Protein AF-A0A0N4XN49-F1 (afdb_monomer_lite)

Organism: Nippostrongylus brasiliensis (NCBI:txid27835)

pLDDT: mean 70.21, std 13.26, range [32.06, 89.94]

Foldseek 3Di:
DVVVLCVLVLLLVLLVLCVVQVDPVSSVVVNVVVVVVVVVCCVVQQDDALVVCVLVVNNVVSLVNQVSVCVVVVHDRDGDDPDPPDDPPDDVPSPPPCDPVNLCVDPVSVVVVVVVVVLVVLVVVLVVVCLVVLCVPDPHSSVSSNVVSVVVNVVVVVVVVVVVVDVPPDPVNVSVVVSVVSCVVVVVVVVVVCVVPPDPVVVVVVVVVPPPPVVVPDD

InterPro domains:
  IPR005828 Major facilitator, sugar transporter-like [PF00083] (22-198)
  IPR036259 MFS transporter superfamily [G3DSA:1.20.1250.20] (1-218)
  IPR036259 MFS transporter superfamily [SSF103473] (16-214)

Secondary structure (DSSP, 8-state):
-HHHHHHHHHHHHHHHHHHHH-SHHHHHHHHHHHHHHHHHHHHHHSPPPHHHHHHTT-HHHHHHHHHHHHHHHT----PPPPP--S--S----------HHHHHHSHHHHHHHHHHHHHHHHHHHHHHHHHHHHHHSSSSHHHHHHHHHHHHHHHHHHHHHHHHH-TT--HHHHHHHHHHHHHHHHHHHHHHHHHTTT-HHHHHHHHHHHHSTTTTS--

Radius of gyration: 24.0 Å; chains: 1; bounding box: 65×41×60 Å

Structure (mmCIF, N/CA/C/O backbone):
data_AF-A0A0N4XN49-F1
#
_entry.id   AF-A0A0N4XN49-F1
#
loop_
_atom_site.group_PDB
_atom_site.id
_atom_site.type_symbol
_atom_site.label_atom_id
_atom_site.label_alt_id
_atom_site.label_comp_id
_atom_site.label_asym_id
_atom_site.label_entity_id
_atom_site.label_seq_id
_atom_site.pdbx_PDB_ins_code
_atom_site.Cartn_x
_atom_site.Cartn_y
_atom_site.Cartn_z
_atom_site.occupancy
_atom_site.B_iso_or_equiv
_atom_site.auth_seq_id
_atom_site.auth_comp_id
_atom_site.auth_asym_id
_atom_site.auth_atom_id
_atom_site.pdbx_PDB_model_num
ATOM 1 N N . MET A 1 1 ? -1.157 -7.109 5.870 1.00 38.28 1 MET A N 1
ATOM 2 C CA . MET A 1 1 ? -0.423 -7.900 4.862 1.00 38.28 1 MET A CA 1
ATOM 3 C C . MET A 1 1 ? -1.074 -7.808 3.481 1.00 38.28 1 MET A C 1
ATOM 5 O O . MET A 1 1 ? -0.366 -7.504 2.533 1.00 38.28 1 MET A O 1
ATOM 9 N N . PHE A 1 2 ? -2.405 -7.937 3.374 1.00 32.06 2 PHE A N 1
ATOM 10 C CA . PHE A 1 2 ? -3.146 -7.819 2.103 1.00 32.06 2 PHE A CA 1
ATOM 11 C C . PHE A 1 2 ? -3.002 -6.475 1.357 1.00 32.06 2 PHE A C 1
ATOM 13 O O . PHE A 1 2 ? -2.764 -6.461 0.157 1.00 32.06 2 PHE A O 1
ATOM 20 N N . VAL A 1 3 ? -3.082 -5.327 2.041 1.00 45.28 3 VAL A N 1
ATOM 21 C CA . VAL A 1 3 ? -2.967 -4.010 1.365 1.00 45.28 3 VAL A CA 1
ATOM 22 C C . VAL A 1 3 ? -1.564 -3.785 0.780 1.00 45.28 3 VAL A C 1
ATOM 24 O O . VAL A 1 3 ? -1.412 -3.220 -0.297 1.00 45.28 3 VAL A O 1
ATOM 27 N N . SER A 1 4 ? -0.527 -4.287 1.452 1.00 49.97 4 SER A N 1
ATOM 28 C CA . SER A 1 4 ? 0.860 -4.186 0.986 1.00 49.97 4 SER A CA 1
ATOM 29 C C . SER A 1 4 ? 1.205 -5.165 -0.143 1.00 49.97 4 SER A C 1
ATOM 31 O O . SER A 1 4 ? 2.066 -4.849 -0.960 1.00 49.97 4 SER A O 1
ATOM 33 N N . SER A 1 5 ? 0.555 -6.334 -0.222 1.00 55.81 5 SER A N 1
ATOM 34 C CA . SER A 1 5 ? 0.764 -7.280 -1.331 1.00 55.81 5 SER A CA 1
ATOM 35 C C . SER A 1 5 ? 0.124 -6.791 -2.634 1.00 55.81 5 SER A C 1
ATOM 37 O O . SER A 1 5 ? 0.703 -6.964 -3.704 1.00 55.81 5 SER A O 1
ATOM 39 N N . LEU A 1 6 ? -1.008 -6.084 -2.550 1.00 65.69 6 LEU A N 1
ATOM 40 C CA . LEU A 1 6 ? -1.632 -5.403 -3.692 1.00 65.69 6 LEU A CA 1
ATOM 41 C C . LEU A 1 6 ? -0.692 -4.391 -4.363 1.00 65.69 6 LEU A C 1
ATOM 43 O O . LEU A 1 6 ? -0.689 -4.282 -5.586 1.00 65.69 6 LEU A O 1
ATOM 47 N N . GLN A 1 7 ? 0.136 -3.687 -3.588 1.00 66.12 7 GLN A N 1
ATOM 48 C CA . GLN A 1 7 ? 1.059 -2.685 -4.125 1.00 66.12 7 GLN A CA 1
ATOM 49 C C . GLN A 1 7 ? 2.210 -3.310 -4.931 1.00 66.12 7 GLN A C 1
ATOM 51 O O . GLN A 1 7 ? 2.527 -2.826 -6.017 1.00 66.12 7 GLN A O 1
ATOM 56 N N . ALA A 1 8 ? 2.813 -4.397 -4.435 1.00 67.94 8 ALA A N 1
ATOM 57 C CA . ALA A 1 8 ? 3.890 -5.099 -5.142 1.00 67.94 8 ALA A CA 1
ATOM 58 C C . ALA A 1 8 ? 3.383 -5.741 -6.446 1.00 67.94 8 ALA A C 1
ATOM 60 O O . ALA A 1 8 ? 3.956 -5.527 -7.514 1.00 67.94 8 ALA A O 1
ATOM 61 N N . ASN A 1 9 ? 2.239 -6.426 -6.377 1.00 72.81 9 ASN A N 1
ATOM 62 C CA . ASN A 1 9 ? 1.585 -7.008 -7.551 1.00 72.81 9 ASN A CA 1
ATOM 63 C C . ASN A 1 9 ? 1.129 -5.929 -8.546 1.00 72.81 9 ASN A C 1
ATOM 65 O O . ASN A 1 9 ? 1.216 -6.118 -9.759 1.00 72.81 9 ASN A O 1
ATOM 69 N N . GLY A 1 10 ? 0.679 -4.777 -8.039 1.00 78.69 10 GLY A N 1
ATOM 70 C CA . GLY A 1 10 ? 0.304 -3.618 -8.843 1.00 78.69 10 GLY A CA 1
ATOM 71 C C . GLY A 1 10 ? 1.471 -3.061 -9.656 1.00 78.69 10 GLY A C 1
ATOM 72 O O . GLY A 1 10 ? 1.291 -2.780 -10.837 1.00 78.69 10 GLY A O 1
ATOM 73 N N . ARG A 1 11 ? 2.672 -2.976 -9.066 1.00 75.44 11 ARG A N 1
ATOM 74 C CA . ARG A 1 11 ? 3.892 -2.574 -9.785 1.00 75.44 11 ARG A CA 1
ATOM 75 C C . ARG A 1 11 ? 4.234 -3.541 -10.912 1.00 75.44 11 ARG A C 1
ATOM 77 O O . ARG A 1 11 ? 4.436 -3.091 -12.029 1.00 75.44 11 ARG A O 1
ATOM 84 N N . ILE A 1 12 ? 4.230 -4.851 -10.653 1.00 80.19 12 ILE A N 1
ATOM 85 C CA . ILE A 1 12 ? 4.519 -5.859 -11.689 1.00 80.19 12 ILE A CA 1
ATOM 86 C C . ILE A 1 12 ? 3.507 -5.759 -12.838 1.00 80.19 12 ILE A C 1
ATOM 88 O O . ILE A 1 12 ? 3.903 -5.696 -14.000 1.00 80.19 12 ILE A O 1
ATOM 92 N N . MET A 1 13 ? 2.208 -5.689 -12.521 1.00 81.06 13 MET A N 1
ATOM 93 C CA . MET A 1 13 ? 1.161 -5.533 -13.535 1.00 81.06 13 MET A CA 1
ATOM 94 C C . MET A 1 13 ? 1.331 -4.249 -14.347 1.00 81.06 13 MET A C 1
ATOM 96 O O . MET A 1 13 ? 1.212 -4.289 -15.568 1.00 81.06 13 MET A O 1
ATOM 100 N N . LEU A 1 14 ? 1.616 -3.121 -13.693 1.00 81.75 14 LEU A N 1
ATOM 101 C CA . LEU A 1 14 ? 1.801 -1.844 -14.376 1.00 81.75 14 LEU A CA 1
ATOM 102 C C . LEU A 1 14 ? 3.015 -1.888 -15.311 1.00 81.75 14 LEU A C 1
ATOM 104 O O . LEU A 1 14 ? 2.898 -1.487 -16.463 1.00 81.75 14 LEU A O 1
ATOM 108 N N . THR A 1 15 ? 4.144 -2.437 -14.859 1.00 80.19 15 THR A N 1
ATOM 109 C CA . THR A 1 15 ? 5.348 -2.576 -15.690 1.00 80.19 15 THR A CA 1
ATOM 110 C C . THR A 1 15 ? 5.089 -3.451 -16.916 1.00 80.19 15 THR A C 1
ATOM 112 O O . THR A 1 15 ? 5.535 -3.106 -18.006 1.00 80.19 15 THR A O 1
ATOM 115 N N . LEU A 1 16 ? 4.323 -4.541 -16.777 1.00 80.62 16 LEU A N 1
ATOM 116 C CA . LEU A 1 16 ? 3.923 -5.382 -17.910 1.00 80.62 16 LEU A CA 1
ATOM 117 C C . LEU A 1 16 ? 3.032 -4.624 -18.900 1.00 80.62 16 LEU A C 1
ATOM 119 O O . LEU A 1 16 ? 3.284 -4.663 -20.100 1.00 80.62 16 LEU A O 1
ATOM 123 N N . VAL A 1 17 ? 2.021 -3.899 -18.414 1.00 82.50 17 VAL A N 1
ATOM 124 C CA . VAL A 1 17 ? 1.134 -3.090 -19.268 1.00 82.50 17 VAL A CA 1
ATOM 125 C C . VAL A 1 17 ? 1.931 -2.042 -20.041 1.00 82.50 17 VAL A C 1
ATOM 127 O O . VAL A 1 17 ? 1.726 -1.883 -21.242 1.00 82.50 17 VAL A O 1
ATOM 130 N N . CYS A 1 18 ? 2.871 -1.370 -19.380 1.00 79.81 18 CYS A N 1
ATOM 131 C CA . CYS A 1 18 ? 3.714 -0.376 -20.029 1.00 79.81 18 CYS A CA 1
ATOM 132 C C . CYS A 1 18 ? 4.683 -0.993 -21.054 1.00 79.81 18 CYS A C 1
ATOM 134 O O . CYS A 1 18 ? 4.897 -0.409 -22.114 1.00 79.81 18 CYS A O 1
ATOM 136 N N . LEU A 1 19 ? 5.219 -2.190 -20.780 1.00 77.44 19 LEU A N 1
ATOM 137 C CA . LEU A 1 19 ? 6.046 -2.947 -21.727 1.00 77.44 19 LEU A CA 1
ATOM 138 C C . LEU A 1 19 ? 5.276 -3.325 -22.999 1.00 77.44 19 LEU A C 1
ATOM 140 O O . LEU A 1 19 ? 5.820 -3.210 -24.093 1.00 77.44 19 LEU A O 1
ATOM 144 N N . PHE A 1 20 ? 4.018 -3.756 -22.867 1.00 79.12 20 PHE A N 1
ATOM 145 C CA . PHE A 1 20 ? 3.185 -4.127 -24.015 1.00 79.12 20 PHE A CA 1
ATOM 146 C C . PHE A 1 20 ? 2.690 -2.924 -24.816 1.00 79.12 20 PHE A C 1
ATOM 148 O O . PHE A 1 20 ? 2.547 -3.015 -26.032 1.00 79.12 20 PHE A O 1
ATOM 155 N N . ALA A 1 21 ? 2.403 -1.808 -24.149 1.00 80.00 21 ALA A N 1
ATOM 156 C CA . ALA A 1 21 ? 1.847 -0.633 -24.800 1.00 80.00 21 ALA A CA 1
ATOM 157 C C . ALA A 1 21 ? 2.887 0.155 -25.610 1.00 80.00 21 ALA A C 1
ATOM 159 O O . ALA A 1 21 ? 2.507 0.790 -26.592 1.00 80.00 21 ALA A O 1
ATOM 160 N N . GLY A 1 22 ? 4.165 0.158 -25.201 1.00 72.75 22 GLY A N 1
ATOM 161 C CA . GLY A 1 22 ? 5.273 0.864 -25.870 1.00 72.75 22 GLY A CA 1
ATOM 162 C C . GLY A 1 22 ? 5.193 2.401 -25.829 1.00 72.75 22 GLY A C 1
ATOM 163 O O . GLY A 1 22 ? 6.217 3.076 -25.819 1.00 72.75 22 GLY A O 1
ATOM 164 N N . GLU A 1 23 ? 3.982 2.949 -25.727 1.00 84.44 23 GLU A N 1
ATOM 165 C CA . GLU A 1 23 ? 3.640 4.366 -25.662 1.00 84.44 23 GLU A CA 1
ATOM 166 C C . GLU A 1 23 ? 3.049 4.727 -24.294 1.00 84.44 23 GLU A C 1
ATOM 168 O O . GLU A 1 23 ? 2.179 4.030 -23.750 1.00 84.44 23 GLU A O 1
ATOM 173 N N . TRP A 1 24 ? 3.464 5.868 -23.739 1.00 82.25 24 TRP A N 1
ATOM 174 C CA . TRP A 1 24 ? 3.036 6.288 -22.399 1.00 82.25 24 TRP A CA 1
ATOM 175 C C . TRP A 1 24 ? 1.534 6.598 -22.334 1.00 82.25 24 TRP A C 1
ATOM 177 O O . TRP A 1 24 ? 0.878 6.263 -21.350 1.00 82.25 24 TRP A O 1
ATOM 187 N N . ARG A 1 25 ? 0.963 7.164 -23.407 1.00 86.38 25 ARG A N 1
ATOM 188 C CA . ARG A 1 25 ? -0.472 7.490 -23.488 1.00 86.38 25 ARG A CA 1
ATOM 189 C C . ARG A 1 25 ? -1.334 6.231 -23.465 1.00 86.38 25 ARG A C 1
ATOM 191 O O . ARG A 1 25 ? -2.284 6.149 -22.691 1.00 86.38 25 ARG A O 1
ATOM 198 N N . LEU A 1 26 ? -0.974 5.234 -24.276 1.00 85.88 26 LEU A N 1
ATOM 199 C CA . LEU A 1 26 ? -1.687 3.958 -24.328 1.00 85.88 26 LEU A CA 1
ATOM 200 C C . LEU A 1 26 ? -1.582 3.217 -22.987 1.00 85.88 26 LEU A C 1
ATOM 202 O O . LEU A 1 26 ? -2.583 2.708 -22.486 1.00 85.88 26 LEU A O 1
ATOM 206 N N . SER A 1 27 ? -0.406 3.247 -22.355 1.00 85.00 27 SER A N 1
ATOM 207 C CA . SER A 1 27 ? -0.182 2.684 -21.016 1.00 85.00 27 SER A CA 1
ATOM 208 C C . SER A 1 27 ? -1.098 3.313 -19.957 1.00 85.00 27 SER A C 1
ATOM 210 O O . SER A 1 27 ? -1.685 2.608 -19.129 1.00 85.00 27 SER A O 1
ATOM 212 N N . SER A 1 28 ? -1.272 4.639 -19.989 1.00 86.56 28 SER A N 1
ATOM 213 C CA . SER A 1 28 ? -2.183 5.354 -19.088 1.00 86.56 28 SER A CA 1
ATOM 214 C C . SER A 1 28 ? -3.647 4.959 -19.306 1.00 86.56 28 SER A C 1
ATOM 216 O O . SER A 1 28 ? -4.355 4.709 -18.333 1.00 86.56 28 SER A O 1
ATOM 218 N N . TYR A 1 29 ? -4.105 4.830 -20.555 1.00 89.94 29 TYR A N 1
ATOM 219 C CA . TYR A 1 29 ? -5.483 4.403 -20.827 1.00 89.94 29 TYR A CA 1
ATOM 220 C C . TYR A 1 29 ? -5.739 2.953 -20.406 1.00 89.94 29 TYR A C 1
ATOM 222 O O . TYR A 1 29 ? -6.757 2.667 -19.776 1.00 89.94 29 TYR A O 1
ATOM 230 N N . LEU A 1 30 ? -4.803 2.043 -20.692 1.00 88.12 30 LEU A N 1
ATOM 231 C CA . LEU A 1 30 ? -4.922 0.634 -20.312 1.00 88.12 30 LEU A CA 1
ATOM 232 C C . LEU A 1 30 ? -4.909 0.449 -18.792 1.00 88.12 30 LEU A C 1
ATOM 234 O O . LEU A 1 30 ? -5.735 -0.285 -18.251 1.00 88.12 30 LEU A O 1
ATOM 238 N N . SER A 1 31 ? -4.013 1.140 -18.084 1.00 87.31 31 SER A N 1
ATOM 239 C CA . SER A 1 31 ? -3.981 1.094 -16.617 1.00 87.31 31 SER A CA 1
ATOM 240 C C . SER A 1 31 ? -5.257 1.669 -15.993 1.00 87.31 31 SER A C 1
ATOM 242 O O . SER A 1 31 ? -5.781 1.073 -15.049 1.00 87.31 31 SER A O 1
ATOM 244 N N . ALA A 1 32 ? -5.811 2.750 -16.553 1.00 88.75 32 ALA A N 1
ATOM 245 C CA . ALA A 1 32 ? -7.093 3.299 -16.118 1.00 88.75 32 ALA A CA 1
ATOM 246 C C . ALA A 1 32 ? -8.245 2.308 -16.351 1.00 88.75 32 ALA A C 1
ATOM 248 O O . ALA A 1 32 ? -9.043 2.074 -15.446 1.00 88.75 32 ALA A O 1
ATOM 249 N N . ALA A 1 33 ? -8.296 1.656 -17.516 1.00 89.94 33 ALA A N 1
ATOM 250 C CA . ALA A 1 33 ? -9.305 0.643 -17.819 1.00 89.94 33 ALA A CA 1
ATOM 251 C C . ALA A 1 33 ? -9.234 -0.550 -16.848 1.00 89.94 33 ALA A C 1
ATOM 253 O O . ALA A 1 33 ? -10.253 -0.959 -16.291 1.00 89.94 33 ALA A O 1
ATOM 254 N N . ILE A 1 34 ? -8.029 -1.062 -16.572 1.00 87.81 34 ILE A N 1
ATOM 255 C CA . ILE A 1 34 ? -7.814 -2.144 -15.599 1.00 87.81 34 ILE A CA 1
ATOM 256 C C . ILE A 1 34 ? -8.259 -1.716 -14.194 1.00 87.81 34 ILE A C 1
ATOM 258 O O . ILE A 1 34 ? -8.869 -2.510 -13.474 1.00 87.81 34 ILE A O 1
ATOM 262 N N . ALA A 1 35 ? -7.970 -0.476 -13.790 1.00 87.38 35 ALA A N 1
ATOM 263 C CA . ALA A 1 35 ? -8.403 0.054 -12.502 1.00 87.38 35 ALA A CA 1
ATOM 264 C C . ALA A 1 35 ? -9.934 0.151 -12.415 1.00 87.38 35 ALA A C 1
ATOM 266 O O . ALA A 1 35 ? -10.501 -0.297 -11.420 1.00 87.38 35 ALA A O 1
ATOM 267 N N . CYS A 1 36 ? -10.603 0.643 -13.461 1.00 88.38 36 CYS A N 1
ATOM 268 C CA . CYS A 1 36 ? -12.063 0.708 -13.530 1.00 88.38 36 CYS A CA 1
ATOM 269 C C . CYS A 1 36 ? -12.703 -0.678 -13.426 1.00 88.38 36 CYS A C 1
ATOM 271 O O . CYS A 1 36 ? -13.607 -0.865 -12.618 1.00 88.38 36 CYS A O 1
ATOM 273 N N . ILE A 1 37 ? -12.195 -1.670 -14.166 1.00 88.50 37 ILE A N 1
ATOM 274 C CA . ILE A 1 37 ? -12.697 -3.052 -14.101 1.00 88.50 37 ILE A CA 1
ATOM 275 C C . ILE A 1 37 ? -12.569 -3.600 -12.675 1.00 88.50 37 ILE A C 1
ATOM 277 O O . ILE A 1 37 ? -13.534 -4.132 -12.128 1.00 88.50 37 ILE A O 1
ATOM 281 N N . LYS A 1 38 ? -11.404 -3.426 -12.038 1.00 85.81 38 LYS A N 1
ATOM 282 C CA . LYS A 1 38 ? -11.197 -3.839 -10.641 1.00 85.81 38 LYS A CA 1
ATOM 283 C C . LYS A 1 38 ? -12.169 -3.137 -9.692 1.00 85.81 38 LYS A C 1
ATOM 285 O O . LYS A 1 38 ? -12.710 -3.785 -8.803 1.00 85.81 38 LYS A O 1
ATOM 290 N N . LEU A 1 39 ? -12.409 -1.842 -9.885 1.00 86.62 39 LEU A N 1
ATOM 291 C CA . LEU A 1 39 ? -13.333 -1.057 -9.067 1.00 86.62 39 LEU A CA 1
ATOM 292 C C . LEU A 1 39 ? -14.773 -1.568 -9.223 1.00 86.62 39 LEU A C 1
ATOM 294 O O . LEU A 1 39 ? -15.444 -1.802 -8.222 1.00 86.62 39 LEU A O 1
ATOM 298 N N . CYS A 1 40 ? -15.221 -1.832 -10.453 1.00 88.25 40 CYS A N 1
ATOM 299 C CA . CYS A 1 40 ? -16.531 -2.425 -10.716 1.00 88.25 40 CYS A CA 1
ATOM 300 C C . CYS A 1 40 ? -16.679 -3.782 -10.018 1.00 88.25 40 CYS A C 1
ATOM 302 O O . CYS A 1 40 ? -17.655 -3.996 -9.307 1.00 88.25 40 CYS A O 1
ATOM 304 N N . ILE A 1 41 ? -15.689 -4.670 -10.152 1.00 86.62 41 ILE A N 1
ATOM 305 C CA . ILE A 1 41 ? -15.685 -5.979 -9.481 1.00 86.62 41 ILE A CA 1
ATOM 306 C C . ILE A 1 41 ? -15.819 -5.808 -7.963 1.00 86.62 41 ILE A C 1
ATOM 308 O O . ILE A 1 41 ? -16.658 -6.458 -7.346 1.00 86.62 41 ILE A O 1
ATOM 312 N N . VAL A 1 42 ? -15.035 -4.911 -7.356 1.00 84.06 42 VAL A N 1
ATOM 313 C CA . VAL A 1 42 ? -15.096 -4.662 -5.908 1.00 84.06 42 VAL A CA 1
ATOM 314 C C . VAL A 1 42 ? -16.456 -4.099 -5.491 1.00 84.06 42 VAL A C 1
ATOM 316 O O . VAL A 1 42 ? -16.995 -4.555 -4.490 1.00 84.06 42 VAL A O 1
ATOM 319 N N . LEU A 1 43 ? -17.037 -3.163 -6.246 1.00 83.88 43 LEU A N 1
ATOM 320 C CA . LEU A 1 43 ? -18.347 -2.584 -5.921 1.00 83.88 43 LEU A CA 1
ATOM 321 C C . LEU A 1 43 ? -19.496 -3.589 -6.026 1.00 83.88 43 LEU A C 1
ATOM 323 O O . LEU A 1 43 ? -20.423 -3.519 -5.226 1.00 83.88 43 LEU A O 1
ATOM 327 N N . PHE A 1 44 ? -19.455 -4.505 -6.996 1.00 83.88 44 PHE A N 1
ATOM 328 C CA . PHE A 1 44 ? -20.527 -5.487 -7.180 1.00 83.88 44 PHE A CA 1
ATOM 329 C C . PHE A 1 44 ? -20.393 -6.707 -6.263 1.00 83.88 44 PHE A C 1
ATOM 331 O O . PHE A 1 44 ? -21.405 -7.280 -5.867 1.00 83.88 44 PHE A O 1
ATOM 338 N N . ILE A 1 45 ? -19.167 -7.121 -5.931 1.00 81.38 45 ILE A N 1
ATOM 339 C CA . ILE A 1 45 ? -18.923 -8.336 -5.140 1.00 81.38 45 ILE A CA 1
ATOM 340 C C . ILE A 1 45 ? -18.869 -8.038 -3.641 1.00 81.38 45 ILE A C 1
ATOM 342 O O . ILE A 1 45 ? -19.315 -8.860 -2.839 1.00 81.38 45 ILE A O 1
ATOM 346 N N . LEU A 1 46 ? -18.304 -6.896 -3.234 1.00 81.06 46 LEU A N 1
ATOM 347 C CA . LEU A 1 46 ? -18.068 -6.619 -1.822 1.00 81.06 46 LEU A CA 1
ATOM 348 C C . LEU A 1 46 ? -19.337 -6.048 -1.164 1.00 81.06 46 LEU A C 1
ATOM 350 O O . LEU A 1 46 ? -19.803 -4.981 -1.567 1.00 81.06 46 LEU A O 1
ATOM 354 N N . PRO A 1 47 ? -19.898 -6.710 -0.135 1.00 79.62 47 PRO A N 1
ATOM 355 C CA . PRO A 1 47 ? -21.039 -6.171 0.593 1.00 79.62 47 PRO A CA 1
ATOM 356 C C . PRO A 1 47 ? -20.639 -4.921 1.388 1.00 79.62 47 PRO A C 1
ATOM 358 O O . PRO A 1 47 ? -19.470 -4.706 1.722 1.00 79.62 47 PRO A O 1
ATOM 361 N N . GLU A 1 48 ? -21.631 -4.099 1.726 1.00 78.62 48 GLU A N 1
ATOM 362 C CA . GLU A 1 48 ? -21.428 -2.880 2.507 1.00 78.62 48 GLU A CA 1
ATOM 363 C C . GLU A 1 48 ? -20.762 -3.181 3.864 1.00 78.62 48 GLU A C 1
ATOM 365 O O . GLU A 1 48 ? -20.983 -4.231 4.474 1.00 78.62 48 GLU A O 1
ATOM 370 N N . SER A 1 49 ? -19.912 -2.269 4.346 1.00 80.31 49 SER A N 1
ATOM 371 C CA . SER A 1 49 ? -19.092 -2.511 5.538 1.00 80.31 49 SER A CA 1
ATOM 372 C C . SER A 1 49 ? -19.944 -2.802 6.778 1.00 80.31 49 SER A C 1
ATOM 374 O O . SER A 1 49 ? -20.697 -1.950 7.256 1.00 80.31 49 SER A O 1
ATOM 376 N N . HIS A 1 50 ? -19.750 -3.984 7.368 1.00 77.62 50 HIS A N 1
ATOM 377 C CA . HIS A 1 50 ? -20.451 -4.420 8.580 1.00 77.62 50 HIS A CA 1
ATOM 378 C C . HIS A 1 50 ? -20.300 -3.438 9.761 1.00 77.62 50 HIS A C 1
ATOM 380 O O . HIS A 1 50 ? -21.219 -3.312 10.572 1.00 77.62 50 HIS A O 1
ATOM 386 N N . ILE A 1 51 ? -19.171 -2.719 9.851 1.00 79.12 51 ILE A N 1
ATOM 387 C CA . ILE A 1 51 ? -18.900 -1.706 10.889 1.00 79.12 51 ILE A CA 1
ATOM 388 C C . ILE A 1 51 ? -19.784 -0.475 10.681 1.00 79.12 51 ILE A C 1
ATOM 390 O O . ILE A 1 51 ? -20.329 0.073 11.637 1.00 79.12 51 ILE A O 1
ATOM 394 N N . TRP A 1 52 ? -19.946 -0.048 9.430 1.00 80.56 52 TRP A N 1
ATOM 395 C CA . TRP A 1 52 ? -20.797 1.085 9.083 1.00 80.56 52 TRP A CA 1
ATOM 396 C C . TRP A 1 52 ? -22.276 0.764 9.328 1.00 80.56 52 TRP A C 1
ATOM 398 O O . TRP A 1 52 ? -22.991 1.578 9.910 1.00 80.56 52 TRP A O 1
ATOM 408 N N . LEU A 1 53 ? -22.705 -0.460 8.995 1.00 80.44 53 LEU A N 1
ATOM 409 C CA . LEU A 1 53 ? -24.058 -0.948 9.285 1.00 80.44 53 LEU A CA 1
ATOM 410 C C . LEU A 1 53 ? -24.337 -1.004 10.797 1.00 80.44 53 LEU A C 1
ATOM 412 O O . LEU A 1 53 ? -25.386 -0.533 11.238 1.00 80.44 53 LEU A O 1
ATOM 416 N N . LYS A 1 54 ? -23.367 -1.464 11.607 1.00 76.62 54 LYS A N 1
ATOM 417 C CA . LYS A 1 54 ? -23.449 -1.417 13.083 1.00 76.62 54 LYS A CA 1
ATOM 418 C C . LYS A 1 54 ? -23.570 0.009 13.612 1.00 76.62 54 LYS A C 1
ATOM 420 O O . LYS A 1 54 ? -24.413 0.260 14.465 1.00 76.62 54 LYS A O 1
ATOM 425 N N . LYS A 1 55 ? -22.779 0.952 13.086 1.00 75.88 55 LYS A N 1
ATOM 426 C CA . LYS A 1 55 ? -22.854 2.372 13.476 1.00 75.88 55 LYS A CA 1
ATOM 427 C C . LYS A 1 55 ? -24.216 3.008 13.165 1.00 75.88 55 LYS A C 1
ATOM 429 O O . LYS A 1 55 ? -24.616 3.929 13.864 1.00 75.88 55 LYS A O 1
ATOM 434 N N . LYS A 1 56 ? -24.938 2.511 12.155 1.00 79.31 56 LYS A N 1
ATOM 435 C CA . LYS A 1 56 ? -26.306 2.940 11.817 1.00 79.31 56 LYS A CA 1
ATOM 436 C C . LYS A 1 56 ? -27.415 2.216 12.595 1.00 79.31 56 LYS A C 1
ATOM 438 O O . LYS A 1 56 ? -28.583 2.480 12.337 1.00 79.31 56 LYS A O 1
ATOM 443 N N . GLY A 1 57 ? -27.081 1.289 13.497 1.00 77.19 57 GLY A N 1
ATOM 444 C CA . GLY A 1 57 ? -28.064 0.475 14.226 1.00 77.19 57 GLY A CA 1
ATOM 445 C C . GLY A 1 57 ? -28.711 -0.644 13.396 1.00 77.19 57 GLY A C 1
ATOM 446 O O . GLY A 1 57 ? -29.636 -1.302 13.862 1.00 77.19 57 GLY A O 1
ATOM 447 N N . ARG A 1 58 ? -28.225 -0.907 12.173 1.00 80.81 58 ARG A N 1
ATOM 448 C CA . ARG A 1 58 ? -28.740 -1.955 11.271 1.00 80.81 58 ARG A CA 1
ATOM 449 C C . ARG A 1 58 ? -28.032 -3.284 11.550 1.00 80.81 58 ARG A C 1
ATOM 451 O O . ARG A 1 58 ? -27.196 -3.738 10.770 1.00 80.81 58 ARG A O 1
ATOM 458 N N . PHE A 1 59 ? -28.325 -3.896 12.699 1.00 80.12 59 PHE A N 1
ATOM 459 C CA . PHE A 1 59 ? -27.628 -5.106 13.161 1.00 80.12 59 PHE A CA 1
ATOM 460 C C . PHE A 1 59 ? -27.899 -6.345 12.294 1.00 80.12 59 PHE A C 1
ATOM 462 O O . PHE A 1 59 ? -26.960 -7.083 12.002 1.00 80.12 59 PHE A O 1
ATOM 469 N N . ALA A 1 60 ? -29.135 -6.534 11.818 1.00 80.44 60 ALA A N 1
ATOM 470 C CA . ALA A 1 60 ? -29.496 -7.663 10.954 1.00 80.44 60 ALA A CA 1
ATOM 471 C C . ALA A 1 60 ? -28.702 -7.663 9.632 1.00 80.44 60 ALA A C 1
ATOM 473 O O . ALA A 1 60 ? -28.125 -8.675 9.240 1.00 80.44 60 ALA A O 1
ATOM 474 N N . GLU A 1 61 ? -28.590 -6.499 8.991 1.00 80.12 61 GLU A N 1
ATOM 475 C CA . GLU A 1 61 ? -27.840 -6.341 7.739 1.00 80.12 61 GLU A CA 1
ATOM 476 C C . GLU A 1 61 ? -26.324 -6.442 7.943 1.00 80.12 61 GLU A C 1
ATOM 478 O O . GLU A 1 61 ? -25.598 -6.902 7.063 1.00 80.12 61 GLU A O 1
ATOM 483 N N . SER A 1 62 ? -25.825 -6.042 9.118 1.00 79.62 62 SER A N 1
ATOM 484 C CA . SER A 1 62 ? -24.418 -6.235 9.477 1.00 79.62 62 SER A CA 1
ATOM 485 C C . SER A 1 62 ? -24.052 -7.719 9.540 1.00 79.62 62 SER A C 1
ATOM 487 O O . SER A 1 62 ? -23.006 -8.112 9.020 1.00 79.62 62 SER A O 1
ATOM 489 N N . GLU A 1 63 ? -24.920 -8.548 10.126 1.00 80.81 63 GLU A N 1
ATOM 490 C CA . GLU A 1 63 ? -24.721 -9.998 10.161 1.00 80.81 63 GLU A CA 1
ATOM 491 C C . GLU A 1 63 ? -24.826 -10.614 8.762 1.00 80.81 63 GLU A C 1
ATOM 493 O O . GLU A 1 63 ? -24.014 -11.471 8.418 1.00 80.81 63 GLU A O 1
ATOM 498 N N . GLU A 1 64 ? -25.749 -10.150 7.913 1.00 83.56 64 GLU A N 1
ATOM 499 C CA . GLU A 1 64 ? -25.830 -10.601 6.518 1.00 83.56 64 GLU A CA 1
ATOM 500 C C . GLU A 1 64 ? -24.565 -10.244 5.722 1.00 83.56 64 GLU A C 1
ATOM 502 O O . GLU A 1 64 ? -24.006 -11.094 5.026 1.00 83.56 64 GLU A O 1
ATOM 507 N N . SER A 1 65 ? -24.054 -9.018 5.871 1.00 82.50 65 SER A N 1
ATOM 508 C CA . SER A 1 65 ? -22.781 -8.608 5.273 1.00 82.50 65 SER A CA 1
ATOM 509 C C . SER A 1 65 ? -21.631 -9.501 5.752 1.00 82.50 65 SER A C 1
ATOM 511 O O . SER A 1 65 ? -20.855 -9.995 4.934 1.00 82.50 65 SER A O 1
ATOM 513 N N . ARG A 1 66 ? -21.558 -9.812 7.056 1.00 79.44 66 ARG A N 1
ATOM 514 C CA . ARG A 1 66 ? -20.551 -10.740 7.599 1.00 79.44 66 ARG A CA 1
ATOM 515 C C . ARG A 1 66 ? -20.686 -12.151 7.036 1.00 79.44 66 ARG A C 1
ATOM 517 O O . ARG A 1 66 ? -19.662 -12.746 6.716 1.00 79.44 66 ARG A O 1
ATOM 524 N N . LYS A 1 67 ? -21.908 -12.665 6.862 1.00 82.81 67 LYS A N 1
ATOM 525 C CA . LYS A 1 67 ? -22.158 -13.966 6.217 1.00 82.81 67 LYS A CA 1
ATOM 526 C C . LYS A 1 67 ? -21.663 -13.976 4.775 1.00 82.81 67 LYS A C 1
ATOM 528 O O . LYS A 1 67 ? -20.965 -14.904 4.382 1.00 82.81 67 LYS A O 1
ATOM 533 N N . ARG A 1 68 ? -21.961 -12.927 4.001 1.00 81.06 68 ARG A N 1
ATOM 534 C CA . ARG A 1 68 ? -21.489 -12.794 2.613 1.00 81.06 68 ARG A CA 1
ATOM 535 C C . ARG A 1 68 ? -19.964 -12.699 2.537 1.00 81.06 68 ARG A C 1
ATOM 537 O O . ARG A 1 68 ? -19.365 -13.362 1.700 1.00 81.06 68 ARG A O 1
ATOM 544 N N . VAL A 1 69 ? -19.324 -11.936 3.426 1.00 83.25 69 VAL A N 1
ATOM 545 C CA . VAL A 1 69 ? -17.853 -11.863 3.495 1.00 83.25 69 VAL A CA 1
ATOM 546 C C . VAL A 1 69 ? -17.244 -13.207 3.897 1.00 83.25 69 VAL A C 1
ATOM 548 O O . VAL A 1 69 ? -16.266 -13.616 3.283 1.00 83.25 69 VAL A O 1
ATOM 551 N N . ALA A 1 70 ? -17.813 -13.907 4.884 1.00 80.75 70 ALA A N 1
ATOM 552 C CA . ALA A 1 70 ? -17.337 -15.223 5.315 1.00 80.75 70 ALA A CA 1
ATOM 553 C C . ALA A 1 70 ? -17.463 -16.266 4.193 1.00 80.75 70 ALA A C 1
ATOM 555 O O . ALA A 1 70 ? -16.512 -16.998 3.932 1.00 80.75 70 ALA A O 1
ATOM 556 N N . TYR A 1 71 ? -18.583 -16.248 3.462 1.00 81.06 71 TYR A N 1
ATOM 557 C CA . TYR A 1 71 ? -18.792 -17.072 2.272 1.00 81.06 71 TYR A CA 1
ATOM 558 C C . TYR A 1 71 ? -17.750 -16.787 1.182 1.00 81.06 71 TYR A C 1
ATOM 560 O O . TYR A 1 71 ? -17.123 -17.710 0.672 1.00 81.06 71 TYR A O 1
ATOM 568 N N . LEU A 1 72 ? -17.505 -15.509 0.864 1.00 79.69 72 LEU A N 1
ATOM 569 C CA . LEU A 1 72 ? -16.487 -15.108 -0.116 1.00 79.69 72 LEU A CA 1
ATOM 570 C C . LEU A 1 72 ? -15.059 -15.454 0.332 1.00 79.69 72 LEU A C 1
ATOM 572 O O . LEU A 1 72 ? -14.208 -15.743 -0.504 1.00 79.69 72 LEU A O 1
ATOM 576 N N . ALA A 1 73 ? -14.788 -15.403 1.636 1.00 77.62 73 ALA A N 1
ATOM 577 C CA . ALA A 1 73 ? -13.488 -15.730 2.210 1.00 77.62 73 ALA A CA 1
ATOM 578 C C . ALA A 1 73 ? -13.271 -17.243 2.403 1.00 77.62 73 ALA A C 1
ATOM 580 O O . ALA A 1 73 ? -12.146 -17.648 2.686 1.00 77.62 73 ALA A O 1
ATOM 581 N N . GLY A 1 74 ? -14.3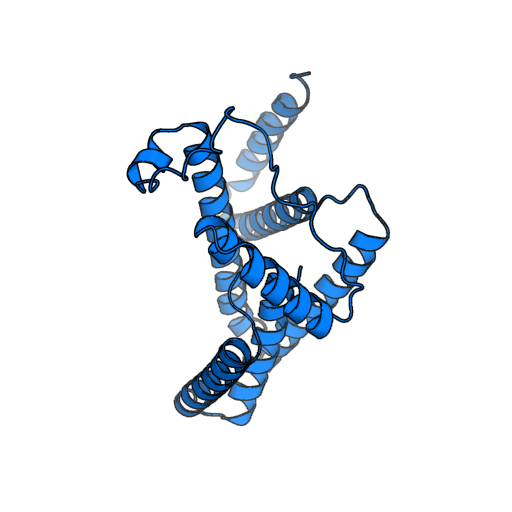19 -18.065 2.266 1.00 75.25 74 GLY A N 1
ATOM 582 C CA . GLY A 1 74 ? -14.267 -19.506 2.525 1.00 75.25 74 GLY A CA 1
ATOM 583 C C . GLY A 1 74 ? -13.990 -19.859 3.991 1.00 75.25 74 GLY A C 1
ATOM 584 O O . GLY A 1 74 ? -13.441 -20.921 4.266 1.00 75.25 74 GLY A O 1
ATOM 585 N N . VAL A 1 75 ? -14.319 -18.961 4.924 1.00 78.06 75 VAL A N 1
ATOM 586 C CA . VAL A 1 75 ? -14.082 -19.146 6.364 1.00 78.06 75 VAL A CA 1
ATOM 587 C C . VAL A 1 75 ? -15.393 -19.530 7.043 1.00 78.06 75 VAL A C 1
ATOM 589 O O . VAL A 1 75 ? -16.455 -19.020 6.677 1.00 78.06 75 VAL A O 1
ATOM 592 N N . GLU A 1 76 ? -15.321 -20.415 8.037 1.00 73.00 76 GLU A N 1
ATOM 593 C CA . GLU A 1 76 ? -16.480 -20.796 8.842 1.00 73.00 76 GLU A CA 1
ATOM 594 C C . GLU A 1 76 ? -17.095 -19.559 9.512 1.00 73.00 76 GLU A C 1
ATOM 596 O O . GLU A 1 76 ? -16.406 -18.717 10.097 1.00 73.00 76 GLU A O 1
ATOM 601 N N . PHE A 1 77 ? -18.407 -19.397 9.347 1.00 71.06 77 PHE A N 1
ATOM 602 C CA . PHE A 1 77 ? -19.111 -18.229 9.852 1.00 71.06 77 PHE A CA 1
ATOM 603 C C . PHE A 1 77 ? -19.360 -18.381 11.354 1.00 71.06 77 PHE A C 1
ATOM 605 O O . PHE A 1 77 ? -20.273 -19.091 11.767 1.00 71.06 77 PHE A O 1
ATOM 612 N N . GLU A 1 78 ? -18.597 -17.653 12.166 1.00 68.50 78 GLU A N 1
ATOM 613 C CA . GLU A 1 78 ? -18.912 -17.480 13.583 1.00 68.50 78 GLU A CA 1
ATOM 614 C C . GLU A 1 78 ? -19.923 -16.328 13.770 1.00 68.50 78 GLU A C 1
ATOM 616 O O . GLU A 1 78 ? -19.601 -15.160 13.476 1.00 68.50 78 GLU A O 1
ATOM 621 N N . PRO A 1 79 ? -21.151 -16.609 14.255 1.00 67.56 79 PRO A N 1
ATOM 622 C CA . PRO A 1 79 ? -22.120 -15.563 14.563 1.00 67.56 79 PRO A CA 1
ATOM 623 C C . PRO A 1 79 ? -21.537 -14.614 15.612 1.00 67.56 79 PRO A C 1
ATOM 625 O O . PRO A 1 79 ? -20.877 -15.041 16.559 1.00 67.56 79 PRO A O 1
ATOM 628 N N . ALA A 1 80 ? -21.736 -13.301 15.434 1.00 64.62 80 ALA A N 1
ATOM 629 C CA . ALA A 1 80 ? -21.303 -12.372 16.480 1.00 64.62 80 ALA A CA 1
ATOM 630 C C . ALA A 1 80 ? -22.170 -12.600 17.721 1.00 64.62 80 ALA A C 1
ATOM 632 O O . ALA A 1 80 ? -23.341 -12.962 17.572 1.00 64.62 80 ALA A O 1
ATOM 633 N N . PRO A 1 81 ? -21.636 -12.340 18.930 1.00 61.75 81 PRO A N 1
ATOM 634 C CA . PRO A 1 81 ? -22.467 -12.311 20.121 1.00 61.75 81 PRO A CA 1
ATOM 635 C C . PRO A 1 81 ? -23.672 -11.386 19.882 1.00 61.75 81 PRO A C 1
ATOM 637 O O . PRO A 1 81 ? -23.505 -10.337 19.237 1.00 61.75 81 PRO A O 1
ATOM 640 N N . PRO A 1 82 ? -24.872 -11.778 20.355 1.00 57.91 82 PRO A N 1
ATOM 641 C CA . PRO A 1 82 ? -26.075 -10.975 20.200 1.00 57.91 82 PRO A CA 1
ATOM 642 C C . PRO A 1 82 ? -25.835 -9.561 20.747 1.00 57.91 82 PRO A C 1
ATOM 644 O O . PRO A 1 82 ? -25.000 -9.381 21.644 1.00 57.91 82 PRO A O 1
ATOM 647 N N . PRO A 1 83 ? -26.507 -8.538 20.184 1.00 58.22 83 PRO A N 1
ATOM 648 C CA . PRO A 1 83 ? -26.420 -7.188 20.724 1.00 58.22 83 PRO A CA 1
ATOM 649 C C . PRO A 1 83 ? -26.718 -7.248 22.231 1.00 58.22 83 PRO A C 1
ATOM 651 O O . PRO A 1 83 ? -27.613 -7.991 22.623 1.00 58.22 83 PRO A O 1
ATOM 654 N N . PRO A 1 84 ? -25.955 -6.548 23.088 1.00 55.69 84 PRO A N 1
ATOM 655 C CA . PRO A 1 84 ? -26.229 -6.547 24.520 1.00 55.69 84 PRO A CA 1
ATOM 656 C C . PRO A 1 84 ? -27.644 -5.998 24.746 1.00 55.69 84 PRO A C 1
ATOM 658 O O . PRO A 1 84 ? -27.869 -4.803 24.574 1.00 55.69 84 PRO A O 1
ATOM 661 N N . GLU A 1 85 ? -28.594 -6.883 25.060 1.00 55.66 85 GLU A N 1
ATOM 662 C CA . GLU A 1 85 ? -30.018 -6.547 25.224 1.00 55.66 85 GLU A CA 1
ATOM 663 C C . GLU A 1 85 ? -30.298 -5.770 26.516 1.00 55.66 85 GLU A C 1
ATOM 665 O O . GLU A 1 85 ? -31.286 -5.053 26.585 1.00 55.66 85 GLU A O 1
ATOM 670 N N . ASP A 1 86 ? -29.380 -5.782 27.483 1.00 52.47 86 ASP A N 1
ATOM 671 C CA . ASP A 1 86 ? -29.513 -5.044 28.735 1.00 52.47 86 ASP A CA 1
ATOM 672 C C . ASP A 1 86 ? -28.190 -4.373 29.103 1.00 52.47 86 ASP A C 1
ATOM 674 O O . ASP A 1 86 ? -27.251 -5.042 29.540 1.00 52.47 86 ASP A O 1
ATOM 678 N N . ARG A 1 87 ? -28.109 -3.046 28.936 1.00 41.28 87 ARG A N 1
ATOM 679 C CA . ARG A 1 87 ? -27.338 -2.137 29.808 1.00 41.28 87 ARG A CA 1
ATOM 680 C C . ARG A 1 87 ? -27.534 -0.685 29.384 1.00 41.28 87 ARG A C 1
ATOM 682 O O . ARG A 1 87 ? -26.940 -0.208 28.420 1.00 41.28 87 ARG A O 1
ATOM 689 N N . GLY A 1 88 ? -28.294 0.041 30.197 1.00 48.06 88 GLY A N 1
ATOM 690 C CA . GLY A 1 88 ? -28.292 1.500 30.262 1.00 48.06 88 GLY A CA 1
ATOM 691 C C . GLY A 1 88 ? -26.990 2.094 30.815 1.00 48.06 88 GLY A C 1
ATOM 692 O O . GLY A 1 88 ? -27.050 3.069 31.550 1.00 48.06 88 GLY A O 1
ATOM 693 N N . GLU A 1 89 ? -25.817 1.553 30.476 1.00 39.22 89 GLU A N 1
ATOM 694 C CA . GLU A 1 89 ? -24.535 2.124 30.890 1.00 39.22 89 GLU A CA 1
ATOM 695 C C . GLU A 1 89 ? -23.538 2.139 29.733 1.00 39.22 89 GLU A C 1
ATOM 697 O O . GLU A 1 89 ? -23.059 1.118 29.242 1.00 39.22 89 GLU A O 1
ATOM 702 N N . THR A 1 90 ? -23.227 3.373 29.339 1.00 34.12 90 THR A N 1
ATOM 703 C CA . THR A 1 90 ? -22.328 3.816 28.274 1.00 34.12 90 THR A CA 1
ATOM 704 C C . THR A 1 90 ? -22.791 3.469 26.856 1.00 34.12 90 THR A C 1
ATOM 706 O O . THR A 1 90 ? -22.457 2.417 26.307 1.00 34.12 90 THR A O 1
ATOM 709 N N . PRO A 1 91 ? -23.450 4.417 26.161 1.00 41.25 91 PRO A N 1
ATOM 710 C CA . PRO A 1 91 ? -23.184 4.542 24.739 1.00 41.25 91 PRO A CA 1
ATOM 711 C C . PRO A 1 91 ? -21.656 4.571 24.625 1.00 41.25 91 PRO A C 1
ATOM 713 O O . PRO A 1 91 ? -21.024 5.444 25.222 1.00 41.25 91 PRO A O 1
ATOM 716 N N . LYS A 1 92 ? -21.031 3.634 23.898 1.00 44.50 92 LYS A N 1
ATOM 717 C CA . LYS A 1 92 ? -19.764 3.995 23.252 1.00 44.50 92 LYS A CA 1
ATOM 718 C C . LYS A 1 92 ? -20.124 5.248 22.487 1.00 44.50 92 LYS A C 1
ATOM 720 O O . LYS A 1 92 ? -20.938 5.136 21.567 1.00 44.50 92 LYS A O 1
ATOM 725 N N . GLU A 1 93 ? -19.674 6.395 23.002 1.00 41.22 93 GLU A N 1
ATOM 726 C CA . GLU A 1 93 ? -20.145 7.704 22.575 1.00 41.22 93 GLU A CA 1
ATOM 727 C C . GLU A 1 93 ? -20.270 7.673 21.056 1.00 41.22 93 GLU A C 1
ATOM 729 O O . GLU A 1 93 ? -19.343 7.164 20.411 1.00 41.22 93 GLU A O 1
ATOM 734 N N . PRO A 1 94 ? -21.406 8.106 20.476 1.00 45.38 94 PRO A N 1
ATOM 735 C CA . PRO A 1 94 ? -21.488 8.255 19.032 1.00 45.38 94 PRO A CA 1
ATOM 736 C C . PRO A 1 94 ? -20.279 9.094 18.666 1.00 45.38 94 PRO A C 1
ATOM 738 O O . PRO A 1 94 ? -20.242 10.241 19.089 1.00 45.38 94 PRO A O 1
ATOM 741 N N . GLU A 1 95 ? -19.266 8.472 18.046 1.00 52.28 95 GLU A N 1
ATOM 742 C CA . GLU A 1 95 ? -17.912 9.008 17.900 1.00 52.28 95 GLU A CA 1
ATOM 743 C C . GLU A 1 95 ? -18.064 10.430 17.375 1.00 52.28 95 GLU A C 1
ATOM 745 O O . GLU A 1 95 ? -18.420 10.629 16.211 1.00 52.28 95 GLU A O 1
ATOM 750 N N . LYS A 1 96 ? -18.008 11.388 18.307 1.00 49.50 96 LYS A N 1
ATOM 751 C CA . LYS A 1 96 ? -18.659 12.691 18.172 1.00 49.50 96 LYS A CA 1
ATOM 752 C C . LYS A 1 96 ? -17.999 13.327 16.986 1.00 49.50 96 LYS A C 1
ATOM 754 O O . LYS A 1 96 ? -16.814 13.576 17.130 1.00 49.50 96 LYS A O 1
ATOM 759 N N . SER A 1 97 ? -18.707 13.460 15.854 1.00 52.69 97 SER A N 1
ATOM 760 C CA . SER A 1 97 ? -18.166 13.789 14.524 1.00 52.69 97 SER A CA 1
ATOM 761 C C . SER A 1 97 ? -16.824 14.501 14.652 1.00 52.69 97 SER A C 1
ATOM 763 O O . SER A 1 97 ? -16.810 15.716 14.860 1.00 52.69 97 SER A O 1
ATOM 765 N N . LEU A 1 98 ? -15.732 13.721 14.711 1.00 57.84 98 LEU A N 1
ATOM 766 C CA . LEU A 1 98 ? -14.481 14.246 15.248 1.00 57.84 98 LEU A CA 1
ATOM 767 C C . LEU A 1 98 ? -14.031 15.291 14.255 1.00 57.84 98 LEU A C 1
ATOM 769 O O . LEU A 1 98 ? -13.681 14.972 13.117 1.00 57.84 98 LEU A O 1
ATOM 773 N N . ASN A 1 99 ? -14.126 16.553 14.659 1.00 72.38 99 ASN A N 1
ATOM 774 C CA . ASN A 1 99 ? -13.654 17.618 13.817 1.00 72.38 99 ASN A CA 1
ATOM 775 C C . ASN A 1 99 ? -12.141 17.419 13.703 1.00 72.38 99 ASN A C 1
ATOM 777 O O . ASN A 1 99 ? -11.484 17.073 14.687 1.00 72.38 99 ASN A O 1
ATOM 781 N N . ILE A 1 100 ? -11.573 17.608 12.513 1.00 73.38 100 ILE A N 1
ATOM 782 C CA . ILE A 1 100 ? -10.133 17.403 12.286 1.00 73.38 100 ILE A CA 1
ATOM 783 C C . ILE A 1 100 ? -9.325 18.219 13.310 1.00 73.38 100 ILE A C 1
ATOM 785 O O . ILE A 1 100 ? -8.299 17.762 13.805 1.00 73.38 100 ILE A O 1
ATOM 789 N N . LEU A 1 101 ? -9.844 19.384 13.707 1.00 76.44 101 LEU A N 1
ATOM 790 C CA . LEU A 1 101 ? -9.267 20.249 14.734 1.00 76.44 101 LEU A CA 1
ATOM 791 C C . LEU A 1 101 ? -9.253 19.635 16.145 1.00 76.44 101 LEU A C 1
ATOM 793 O O . LEU A 1 101 ? -8.331 19.914 16.908 1.00 76.44 101 LEU A O 1
ATOM 797 N N . ASP A 1 102 ? -10.215 18.785 16.500 1.00 77.25 102 ASP A N 1
ATOM 798 C CA . ASP A 1 102 ? -10.256 18.126 17.811 1.00 77.25 102 ASP A CA 1
ATOM 799 C C . ASP A 1 102 ? -9.215 17.000 17.912 1.00 77.25 102 ASP A C 1
ATOM 801 O O . ASP A 1 102 ? -8.645 16.775 18.979 1.00 77.25 102 ASP A O 1
ATOM 805 N N . VAL A 1 103 ? -8.849 16.389 16.779 1.00 76.56 103 VAL A N 1
ATOM 806 C CA . VAL A 1 103 ? -7.731 15.432 16.692 1.00 76.56 103 VAL A CA 1
ATOM 807 C C . VAL A 1 103 ? -6.387 16.105 17.010 1.00 76.56 103 VAL A C 1
ATOM 809 O O . VAL A 1 103 ? -5.508 15.477 17.600 1.00 76.56 103 VAL A O 1
ATOM 812 N N . PHE A 1 104 ? -6.219 17.388 16.662 1.00 77.06 104 PHE A N 1
ATOM 813 C CA . PHE A 1 104 ? -5.000 18.155 16.962 1.00 77.06 104 PHE A CA 1
ATOM 814 C C . PHE A 1 104 ? -4.919 18.661 18.407 1.00 77.06 104 PHE A C 1
ATOM 816 O O . PHE A 1 104 ? -3.810 18.923 18.888 1.00 77.06 104 PHE A O 1
ATOM 823 N N . LYS A 1 105 ? -6.059 18.808 19.093 1.00 81.25 105 LYS A N 1
ATOM 824 C CA . LYS A 1 105 ? -6.107 19.242 20.498 1.00 81.25 105 LYS A CA 1
ATOM 825 C C . LYS A 1 105 ? -5.640 18.146 21.447 1.00 81.25 105 LYS A C 1
ATOM 827 O O . LYS A 1 105 ? -4.938 18.442 22.408 1.00 81.25 105 LYS A O 1
ATOM 832 N N . GLU A 1 106 ? -5.989 16.895 21.160 1.00 85.00 106 GLU A N 1
ATOM 833 C CA . GLU A 1 106 ? -5.642 15.761 22.012 1.00 85.00 106 GLU A CA 1
ATOM 834 C C . GLU A 1 106 ? -4.172 15.326 21.790 1.00 85.00 106 GLU A C 1
ATOM 836 O O . GLU A 1 106 ? -3.819 14.847 20.704 1.00 85.00 106 GLU A O 1
ATOM 841 N N . PRO A 1 107 ? -3.275 15.458 22.790 1.00 78.44 107 PRO A N 1
ATOM 842 C CA . PRO A 1 107 ? -1.843 15.194 22.624 1.00 78.44 107 PRO A CA 1
ATOM 843 C C . PRO A 1 107 ? -1.518 13.746 22.229 1.00 78.44 107 PRO A C 1
ATOM 845 O O . PRO A 1 107 ? -0.571 13.523 21.467 1.00 78.44 107 PRO A O 1
ATOM 848 N N . HIS A 1 108 ? -2.297 12.767 22.698 1.00 77.00 108 HIS A N 1
ATOM 849 C CA . HIS A 1 108 ? -2.110 11.361 22.333 1.00 77.00 108 HIS A CA 1
ATOM 850 C C . HIS A 1 108 ? -2.462 11.095 20.858 1.00 77.00 108 HIS A C 1
ATOM 852 O O . HIS A 1 108 ? -1.674 10.488 20.126 1.00 77.00 108 HIS A O 1
ATOM 858 N N . LEU A 1 109 ? -3.610 11.601 20.392 1.00 78.62 109 LEU A N 1
ATOM 859 C CA . LEU A 1 109 ? -4.038 11.493 18.991 1.00 78.62 109 LEU A CA 1
ATOM 860 C C . LEU A 1 109 ? -3.068 12.222 18.056 1.00 78.62 109 LEU A C 1
ATOM 862 O O . LEU A 1 109 ? -2.658 11.655 17.043 1.00 78.62 109 LEU A O 1
ATOM 866 N N . ARG A 1 110 ? -2.620 13.424 18.436 1.00 77.88 110 ARG A N 1
ATOM 867 C CA . ARG A 1 110 ? -1.627 14.198 17.683 1.00 77.88 110 ARG A CA 1
ATOM 868 C C . ARG A 1 110 ? -0.309 13.446 17.510 1.00 77.88 110 ARG A C 1
ATOM 870 O O . ARG A 1 110 ? 0.236 13.432 16.408 1.00 77.88 110 ARG A O 1
ATOM 877 N N . ARG A 1 111 ? 0.210 12.805 18.567 1.00 75.31 111 ARG A N 1
ATOM 878 C CA . ARG A 1 111 ? 1.448 12.010 18.480 1.00 75.31 111 ARG A CA 1
ATOM 879 C C . ARG A 1 111 ? 1.281 10.847 17.506 1.00 75.31 111 ARG A C 1
ATOM 881 O O . ARG A 1 111 ? 2.149 10.638 16.664 1.00 75.31 111 ARG A O 1
ATOM 888 N N . ASN A 1 112 ? 0.164 10.130 17.585 1.00 76.12 112 ASN A N 1
ATOM 889 C CA . ASN A 1 112 ? -0.106 9.004 16.693 1.00 76.12 112 ASN A CA 1
ATOM 890 C C . ASN A 1 112 ? -0.276 9.456 15.237 1.00 76.12 112 ASN A C 1
ATOM 892 O O . ASN A 1 112 ? 0.276 8.819 14.343 1.00 76.12 112 ASN A O 1
ATOM 896 N N . LEU A 1 113 ? -0.970 10.573 15.000 1.00 82.25 113 LEU A N 1
ATOM 897 C CA . LEU A 1 113 ? -1.118 11.170 13.672 1.00 82.25 113 LEU A CA 1
ATOM 898 C C . LEU A 1 113 ? 0.237 11.581 13.087 1.00 82.25 113 LEU A C 1
ATOM 900 O O . LEU A 1 113 ? 0.535 11.231 11.951 1.00 82.25 113 LEU A O 1
ATOM 904 N N . LEU A 1 114 ? 1.077 12.269 13.867 1.00 79.81 114 LEU A N 1
ATOM 905 C CA . LEU A 1 114 ? 2.397 12.718 13.422 1.00 79.81 114 LEU A CA 1
ATOM 906 C C . LEU A 1 114 ? 3.315 11.530 13.117 1.00 79.81 114 LEU A C 1
ATOM 908 O O . LEU A 1 114 ? 3.966 11.515 12.076 1.00 79.81 114 LEU A O 1
ATOM 912 N N . VAL A 1 115 ? 3.332 10.506 13.977 1.00 77.31 115 VAL A N 1
ATOM 913 C CA . VAL A 1 115 ? 4.090 9.270 13.724 1.00 77.31 115 VAL A CA 1
ATOM 914 C C . VAL A 1 115 ? 3.603 8.589 12.446 1.00 77.31 115 VAL A C 1
ATOM 916 O O . VAL A 1 115 ? 4.423 8.179 11.628 1.00 77.31 115 VAL A O 1
ATOM 919 N N . LEU A 1 116 ? 2.286 8.505 12.239 1.00 78.06 116 LEU A N 1
ATOM 920 C CA . LEU A 1 116 ? 1.704 7.921 11.033 1.00 78.06 116 LEU A CA 1
ATOM 921 C C . LEU A 1 116 ? 2.089 8.730 9.786 1.00 78.06 116 LEU A C 1
ATOM 923 O O . LEU A 1 116 ? 2.519 8.149 8.794 1.00 78.06 116 LEU A O 1
ATOM 927 N N . TRP A 1 117 ? 2.001 10.059 9.841 1.00 78.94 117 TRP A N 1
ATOM 928 C CA . TRP A 1 117 ? 2.415 10.948 8.755 1.00 78.94 117 TRP A CA 1
ATOM 929 C C . TRP A 1 117 ? 3.893 10.814 8.418 1.00 78.94 117 TRP A C 1
ATOM 931 O O . TRP A 1 117 ? 4.220 10.615 7.253 1.00 78.94 117 TRP A O 1
ATOM 941 N N . MET A 1 118 ? 4.777 10.858 9.414 1.00 75.00 118 MET A N 1
ATOM 942 C CA . MET A 1 118 ? 6.214 10.684 9.199 1.00 75.00 118 MET A CA 1
ATOM 943 C C . MET A 1 118 ? 6.525 9.308 8.611 1.00 75.00 118 MET A C 1
ATOM 945 O O . MET A 1 118 ? 7.308 9.202 7.672 1.00 75.00 118 MET A O 1
ATOM 949 N N . MET A 1 119 ? 5.868 8.258 9.106 1.00 76.00 119 MET A N 1
ATOM 950 C CA . MET A 1 119 ? 6.016 6.905 8.577 1.00 76.00 119 MET A CA 1
ATOM 951 C C . MET A 1 119 ? 5.610 6.824 7.098 1.00 76.00 119 MET A C 1
ATOM 953 O O . MET A 1 119 ? 6.358 6.276 6.285 1.00 76.00 119 MET A O 1
ATOM 957 N N . TRP A 1 120 ? 4.453 7.377 6.724 1.00 81.00 120 TRP A N 1
ATOM 958 C CA . TRP A 1 120 ? 4.007 7.391 5.328 1.00 81.00 120 TRP A CA 1
ATOM 959 C C . TRP A 1 120 ? 4.874 8.284 4.446 1.00 81.00 120 TRP A C 1
ATOM 961 O O . TRP A 1 120 ? 5.167 7.901 3.317 1.00 81.00 120 TRP A O 1
ATOM 971 N N . PHE A 1 121 ? 5.329 9.425 4.961 1.00 79.75 121 PHE A N 1
ATOM 972 C CA . PHE A 1 121 ? 6.223 10.332 4.252 1.00 79.75 121 PHE A CA 1
ATOM 973 C C . PHE A 1 121 ? 7.556 9.657 3.915 1.00 79.75 121 PHE A C 1
ATOM 975 O O . PHE A 1 121 ? 7.948 9.628 2.751 1.00 79.75 121 PHE A O 1
ATOM 982 N N . VAL A 1 122 ? 8.216 9.036 4.898 1.00 75.38 122 VAL A N 1
ATOM 983 C CA . VAL A 1 122 ? 9.475 8.298 4.689 1.00 75.38 122 VAL A CA 1
ATOM 984 C C . VAL A 1 122 ? 9.272 7.128 3.725 1.00 75.38 122 VAL A C 1
ATOM 986 O O . VAL A 1 122 ? 10.091 6.920 2.828 1.00 75.38 122 VAL A O 1
ATOM 989 N N . THR A 1 123 ? 8.155 6.404 3.850 1.00 79.06 123 THR A N 1
ATOM 990 C CA . THR A 1 123 ? 7.807 5.305 2.934 1.00 79.06 123 THR A CA 1
ATOM 991 C C . THR A 1 123 ? 7.626 5.806 1.500 1.00 79.06 123 THR A C 1
ATOM 993 O O . THR A 1 123 ? 8.162 5.207 0.569 1.00 79.06 123 THR A O 1
ATOM 996 N N . GLY A 1 124 ? 6.893 6.908 1.315 1.00 81.12 124 GLY A N 1
ATOM 997 C CA . GLY A 1 124 ? 6.652 7.521 0.010 1.00 81.12 124 GLY A CA 1
ATOM 998 C C . GLY A 1 124 ? 7.936 8.052 -0.623 1.00 81.12 124 GLY A C 1
ATOM 999 O O . GLY A 1 124 ? 8.214 7.748 -1.779 1.00 81.12 124 GLY A O 1
ATOM 1000 N N . MET A 1 125 ? 8.762 8.757 0.155 1.00 77.94 125 MET A N 1
ATOM 1001 C CA . MET A 1 125 ? 10.069 9.255 -0.286 1.00 77.94 125 MET A CA 1
ATOM 1002 C C . MET A 1 125 ? 11.011 8.118 -0.686 1.00 77.94 125 MET A C 1
ATOM 1004 O O . MET A 1 125 ? 11.633 8.186 -1.739 1.00 77.94 125 MET A O 1
ATOM 1008 N N . THR A 1 126 ? 11.081 7.047 0.109 1.00 76.56 126 THR A N 1
ATOM 1009 C CA . THR A 1 126 ? 11.898 5.859 -0.194 1.00 76.56 126 THR A CA 1
ATOM 1010 C C . THR A 1 126 ? 11.448 5.182 -1.484 1.00 76.56 126 THR A C 1
ATOM 1012 O O . THR A 1 126 ? 12.281 4.829 -2.319 1.00 76.56 126 THR A O 1
ATOM 1015 N N . ALA A 1 127 ? 10.135 5.012 -1.669 1.00 77.94 127 ALA A N 1
ATOM 1016 C CA . ALA A 1 127 ? 9.580 4.452 -2.895 1.00 77.94 127 ALA A CA 1
ATOM 1017 C C . ALA A 1 127 ? 9.894 5.338 -4.110 1.00 77.94 127 ALA A C 1
ATOM 1019 O O . ALA A 1 127 ? 10.329 4.821 -5.134 1.00 77.94 127 ALA A O 1
ATOM 1020 N N . TYR A 1 128 ? 9.754 6.659 -3.975 1.00 78.25 128 TYR A N 1
ATOM 1021 C CA . TYR A 1 128 ? 10.079 7.614 -5.034 1.00 78.25 128 TYR A CA 1
ATOM 1022 C C . TYR A 1 128 ? 11.570 7.610 -5.396 1.00 78.25 128 TYR A C 1
ATOM 1024 O O . TYR A 1 128 ? 11.908 7.538 -6.573 1.00 78.25 128 TYR A O 1
ATOM 1032 N N . LEU A 1 129 ? 12.472 7.622 -4.407 1.00 72.62 129 LEU A N 1
ATOM 1033 C CA . LEU A 1 129 ? 13.917 7.546 -4.656 1.00 72.62 129 LEU A CA 1
ATOM 1034 C C . LEU A 1 129 ? 14.307 6.227 -5.321 1.00 72.62 129 LEU A C 1
ATOM 1036 O O . LEU A 1 129 ? 15.139 6.217 -6.219 1.00 72.62 129 LEU A O 1
ATOM 1040 N N . THR A 1 130 ? 13.687 5.123 -4.905 1.00 73.19 130 THR A N 1
ATOM 1041 C CA . THR A 1 130 ? 13.902 3.812 -5.530 1.00 73.19 130 THR A CA 1
ATOM 1042 C C . THR A 1 130 ? 13.471 3.823 -6.997 1.00 73.19 130 THR A C 1
ATOM 1044 O O . THR A 1 130 ? 14.161 3.262 -7.844 1.00 73.19 130 THR A O 1
ATOM 1047 N N . ASP A 1 131 ? 12.362 4.493 -7.313 1.00 74.75 131 ASP A N 1
ATOM 1048 C CA . ASP A 1 131 ? 11.858 4.606 -8.684 1.00 74.75 131 ASP A CA 1
ATOM 1049 C C . ASP A 1 131 ? 12.751 5.499 -9.545 1.00 74.75 131 ASP A C 1
ATOM 1051 O O . ASP A 1 131 ? 13.041 5.148 -10.689 1.00 74.75 131 ASP A O 1
ATOM 1055 N N . LEU A 1 132 ? 13.236 6.606 -8.976 1.00 72.25 132 LEU A N 1
ATOM 1056 C CA . LEU A 1 132 ? 14.125 7.546 -9.649 1.00 72.25 132 LEU A CA 1
ATOM 1057 C C . LEU A 1 132 ? 15.504 6.923 -9.916 1.00 72.25 132 LEU A C 1
ATOM 1059 O O . LEU A 1 132 ? 15.956 6.894 -11.056 1.00 72.25 132 LEU A O 1
ATOM 1063 N N . CYS A 1 133 ? 16.146 6.349 -8.893 1.00 67.94 133 CYS A N 1
ATOM 1064 C CA . CYS A 1 133 ? 17.455 5.702 -9.027 1.00 67.94 133 CYS A CA 1
ATOM 1065 C C . CYS A 1 133 ? 17.390 4.386 -9.817 1.00 67.94 133 CYS A C 1
ATOM 1067 O O . CYS A 1 133 ? 18.366 3.996 -10.459 1.00 67.94 133 CYS A O 1
ATOM 1069 N N . GLY A 1 134 ? 16.246 3.696 -9.802 1.00 64.06 134 GLY A N 1
ATOM 1070 C CA . GLY A 1 134 ? 16.043 2.466 -10.566 1.00 64.06 134 GLY A CA 1
ATOM 1071 C C . GLY A 1 134 ? 16.121 2.674 -12.081 1.00 64.06 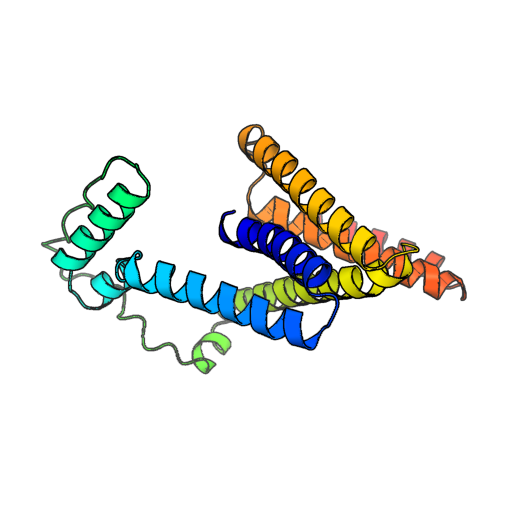134 GLY A C 1
ATOM 1072 O O . GLY A 1 134 ? 16.434 1.726 -12.801 1.00 64.06 134 GLY A O 1
ATOM 1073 N N . GLY A 1 135 ? 15.879 3.898 -12.563 1.00 60.84 135 GLY A N 1
ATOM 1074 C CA . GLY A 1 135 ? 15.994 4.223 -13.981 1.00 60.84 135 GLY A CA 1
ATOM 1075 C C . GLY A 1 135 ? 17.4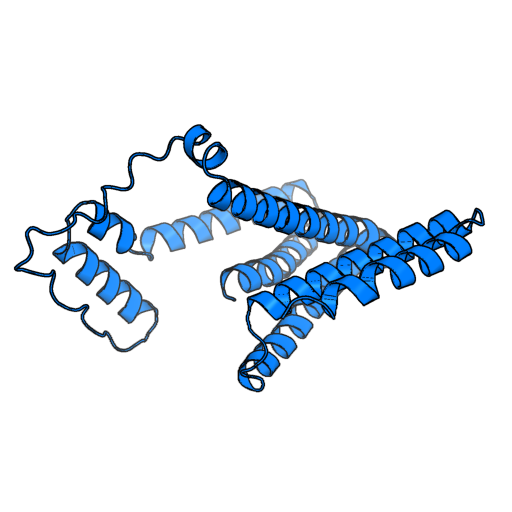27 4.305 -14.501 1.00 60.84 135 GLY A C 1
ATOM 1076 O O . GLY A 1 135 ? 17.669 3.910 -15.639 1.00 60.84 135 GLY A O 1
ATOM 1077 N N . ASP A 1 136 ? 18.372 4.714 -13.652 1.00 57.88 136 ASP A N 1
ATOM 1078 C CA . ASP A 1 136 ? 19.782 4.879 -1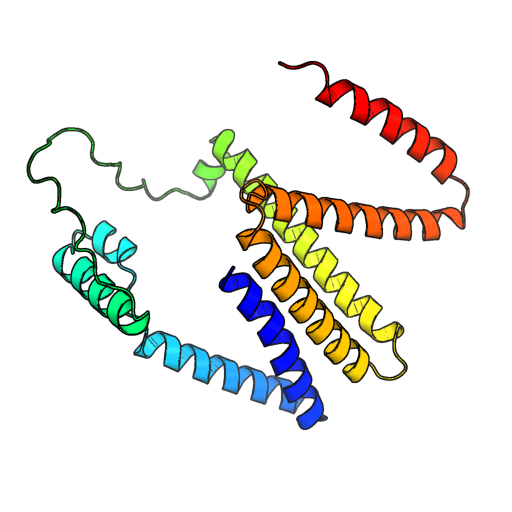4.025 1.00 57.88 136 ASP A CA 1
ATOM 1079 C C . ASP A 1 136 ? 20.618 3.600 -13.817 1.00 57.88 136 ASP A C 1
ATOM 1081 O O . ASP A 1 136 ? 21.669 3.433 -14.435 1.00 57.88 136 ASP A O 1
ATOM 1085 N N . MET A 1 137 ? 20.172 2.663 -12.966 1.00 56.22 137 MET A N 1
ATOM 1086 C CA . MET A 1 137 ? 20.959 1.464 -12.618 1.00 56.22 137 MET A CA 1
ATOM 1087 C C . MET A 1 137 ? 20.986 0.368 -13.698 1.00 56.22 137 MET A C 1
ATOM 1089 O O . MET A 1 137 ? 21.844 -0.512 -13.642 1.00 56.22 137 MET A O 1
ATOM 1093 N N . THR A 1 138 ? 20.068 0.370 -14.670 1.00 57.59 138 THR A N 1
ATOM 1094 C CA . THR A 1 138 ? 19.974 -0.696 -15.688 1.00 57.59 138 THR A CA 1
ATOM 1095 C C . THR A 1 138 ? 19.974 -0.095 -17.089 1.00 57.59 138 THR A C 1
ATOM 1097 O O . THR A 1 138 ? 19.215 0.828 -17.354 1.00 57.59 138 THR A O 1
ATOM 1100 N N . LYS A 1 139 ? 20.746 -0.671 -18.029 1.00 59.88 139 LYS A N 1
ATOM 1101 C CA . LYS A 1 139 ? 20.800 -0.241 -19.449 1.00 59.88 139 LYS A CA 1
ATOM 1102 C C . LYS A 1 139 ? 19.423 -0.163 -20.141 1.00 59.88 139 LYS A C 1
ATOM 1104 O O . LYS A 1 139 ? 19.313 0.469 -21.181 1.00 59.88 139 LYS A O 1
ATOM 1109 N N . ASN A 1 140 ? 18.395 -0.798 -19.565 1.00 69.19 140 ASN A N 1
ATOM 1110 C CA . ASN A 1 140 ? 16.992 -0.699 -19.959 1.00 69.19 140 ASN A CA 1
ATOM 1111 C C . ASN A 1 140 ? 16.117 -0.431 -18.720 1.00 69.19 140 ASN A C 1
ATOM 1113 O O . ASN A 1 140 ? 15.980 -1.310 -17.864 1.00 69.19 140 ASN A O 1
ATOM 1117 N N . PHE A 1 141 ? 15.476 0.743 -18.666 1.00 69.44 141 PHE A N 1
ATOM 1118 C CA . PHE A 1 141 ? 14.583 1.189 -17.581 1.00 69.44 141 PHE A CA 1
ATOM 1119 C C . PHE A 1 141 ? 13.528 0.135 -17.196 1.00 69.44 141 PHE A C 1
ATOM 1121 O O . PHE A 1 141 ? 13.329 -0.185 -16.023 1.00 69.44 141 PHE A O 1
ATOM 1128 N N . TRP A 1 142 ? 12.889 -0.466 -18.200 1.00 69.69 142 TRP A N 1
ATOM 1129 C CA . TRP A 1 142 ? 11.792 -1.414 -18.007 1.00 69.69 142 TRP A CA 1
ATOM 1130 C C . TRP A 1 142 ? 12.213 -2.723 -17.338 1.00 69.69 142 TRP A C 1
ATOM 1132 O O . TRP A 1 142 ? 11.485 -3.261 -16.506 1.00 69.69 142 TRP A O 1
ATOM 1142 N N . ILE A 1 143 ? 13.406 -3.221 -17.672 1.00 67.56 143 ILE A N 1
ATOM 1143 C CA . ILE A 1 143 ? 13.950 -4.458 -17.099 1.00 67.56 143 ILE A CA 1
ATOM 1144 C C . ILE A 1 143 ? 14.337 -4.218 -15.638 1.00 67.56 143 ILE A C 1
ATOM 1146 O O . ILE A 1 143 ? 14.047 -5.057 -14.786 1.00 67.56 143 ILE A O 1
ATOM 1150 N N . GLY A 1 144 ? 14.911 -3.048 -15.337 1.00 71.31 144 GLY A N 1
ATOM 1151 C CA . GLY A 1 144 ? 15.219 -2.636 -13.967 1.00 71.31 144 GLY A CA 1
ATOM 1152 C C . GLY A 1 144 ? 13.970 -2.566 -13.084 1.00 71.31 144 GLY A C 1
ATOM 1153 O O . GLY A 1 144 ? 13.961 -3.112 -11.981 1.00 71.31 144 GLY A O 1
ATOM 1154 N N . GLN A 1 145 ? 12.881 -1.980 -13.593 1.00 70.81 145 GLN A N 1
ATOM 1155 C CA . GLN A 1 145 ? 11.606 -1.888 -12.868 1.00 70.81 145 GLN A CA 1
ATOM 1156 C C . GLN A 1 145 ? 10.891 -3.237 -12.708 1.00 70.81 145 GLN A C 1
ATOM 1158 O O . GLN A 1 145 ? 10.232 -3.485 -11.697 1.00 70.81 145 GLN A O 1
ATOM 1163 N N . PHE A 1 146 ? 11.015 -4.138 -13.682 1.00 73.38 146 PHE A N 1
ATOM 1164 C CA . PHE A 1 146 ? 10.455 -5.483 -13.563 1.00 73.38 146 PHE A CA 1
ATOM 1165 C C . PHE A 1 146 ? 11.221 -6.317 -12.528 1.00 73.38 146 PHE A C 1
ATOM 1167 O O . PHE A 1 146 ? 10.615 -6.944 -11.655 1.00 73.38 146 PHE A O 1
ATOM 1174 N N . LEU A 1 147 ? 12.556 -6.268 -12.568 1.00 72.50 147 LEU A N 1
ATOM 1175 C CA . LEU A 1 147 ? 13.417 -6.990 -11.635 1.00 72.50 147 LEU A CA 1
ATOM 1176 C C . LEU A 1 147 ? 13.271 -6.466 -10.200 1.00 72.50 147 LEU A C 1
ATOM 1178 O O . LEU A 1 147 ? 13.212 -7.265 -9.266 1.00 72.50 147 LEU A O 1
ATOM 1182 N N . SER A 1 148 ? 13.140 -5.148 -10.016 1.00 72.00 148 SER A N 1
ATOM 1183 C CA . SER A 1 148 ? 12.886 -4.553 -8.699 1.00 72.00 148 SER A CA 1
ATOM 1184 C C . SER A 1 148 ? 11.525 -4.980 -8.132 1.00 72.00 148 SER A C 1
ATOM 1186 O O . SER A 1 148 ? 11.428 -5.305 -6.947 1.00 72.00 148 SER A O 1
ATOM 1188 N N . GLY A 1 149 ? 10.488 -5.071 -8.973 1.00 71.38 149 GLY A N 1
ATOM 1189 C CA . GLY A 1 149 ? 9.167 -5.578 -8.590 1.00 71.38 149 GLY A CA 1
ATOM 1190 C C . GLY A 1 149 ? 9.182 -7.053 -8.171 1.00 71.38 149 GLY A C 1
ATOM 1191 O O . GLY A 1 149 ? 8.566 -7.418 -7.163 1.00 71.38 149 GLY A O 1
ATOM 1192 N N . ILE A 1 150 ? 9.926 -7.895 -8.897 1.00 77.62 150 ILE A N 1
ATOM 1193 C CA . ILE A 1 150 ? 10.125 -9.309 -8.544 1.00 77.62 150 ILE A CA 1
ATOM 1194 C C . ILE A 1 150 ? 10.897 -9.434 -7.234 1.00 77.62 150 ILE A C 1
ATOM 1196 O O . ILE A 1 150 ? 10.457 -10.158 -6.343 1.00 77.62 150 ILE A O 1
ATOM 1200 N N . LEU A 1 151 ? 12.008 -8.709 -7.088 1.00 78.31 151 LEU A N 1
ATOM 1201 C CA . LEU A 1 151 ? 12.813 -8.719 -5.869 1.00 78.31 151 LEU A CA 1
ATOM 1202 C C . LEU A 1 151 ? 11.969 -8.316 -4.657 1.00 78.31 151 LEU A C 1
ATOM 1204 O O . LEU A 1 151 ? 11.982 -9.001 -3.635 1.00 78.31 151 LEU A O 1
ATOM 1208 N N . LEU A 1 152 ? 11.176 -7.248 -4.787 1.00 75.00 152 LEU A N 1
ATOM 1209 C CA . LEU A 1 152 ? 10.286 -6.800 -3.724 1.00 75.00 152 LEU A CA 1
ATOM 1210 C C . LEU A 1 152 ? 9.244 -7.872 -3.382 1.00 75.00 152 LEU A C 1
ATOM 1212 O O . LEU A 1 152 ? 8.963 -8.088 -2.208 1.00 75.00 152 LEU A O 1
ATOM 1216 N N . SER A 1 153 ? 8.707 -8.579 -4.375 1.00 76.12 153 SER A N 1
ATOM 1217 C CA . SER A 1 153 ? 7.752 -9.670 -4.150 1.00 76.12 153 SER A CA 1
ATOM 1218 C C . SER A 1 153 ? 8.402 -10.875 -3.459 1.00 76.12 153 SER A C 1
ATOM 1220 O O . SER A 1 153 ? 7.845 -11.396 -2.494 1.00 76.12 153 SER A O 1
ATOM 1222 N N . ALA A 1 154 ? 9.612 -11.264 -3.870 1.00 78.94 154 ALA A N 1
ATOM 1223 C CA . ALA A 1 154 ? 10.368 -12.362 -3.270 1.00 78.94 154 ALA A CA 1
ATOM 1224 C C . ALA A 1 154 ? 10.714 -12.086 -1.798 1.00 78.94 154 ALA A C 1
ATOM 1226 O O . ALA A 1 154 ? 10.434 -12.912 -0.929 1.00 78.94 154 ALA A O 1
ATOM 1227 N N . VAL A 1 155 ? 11.227 -10.889 -1.492 1.00 78.94 155 VAL A N 1
ATOM 1228 C CA . VAL A 1 155 ? 11.520 -10.463 -0.112 1.00 78.94 155 VAL A CA 1
ATOM 1229 C C . VAL A 1 155 ? 10.265 -10.530 0.763 1.00 78.94 155 VAL A C 1
ATOM 1231 O O . VAL A 1 155 ? 10.334 -10.921 1.926 1.00 78.94 155 VAL A O 1
ATOM 1234 N N . ARG A 1 156 ? 9.091 -10.192 0.219 1.00 73.50 156 ARG A N 1
ATOM 1235 C CA . ARG A 1 156 ? 7.827 -10.226 0.970 1.00 73.50 156 ARG A CA 1
ATOM 1236 C C . ARG A 1 156 ? 7.331 -11.638 1.236 1.00 73.50 156 ARG A C 1
ATOM 1238 O O . ARG A 1 156 ? 6.792 -11.862 2.314 1.00 73.50 156 ARG A O 1
ATOM 1245 N N . ILE A 1 157 ? 7.528 -12.566 0.302 1.00 78.75 157 ILE A N 1
ATOM 1246 C CA . ILE A 1 157 ? 7.234 -13.987 0.522 1.00 78.75 157 ILE A CA 1
ATOM 1247 C C . ILE A 1 157 ? 8.120 -14.517 1.654 1.00 78.75 157 ILE A C 1
ATOM 1249 O O . ILE A 1 157 ? 7.606 -15.112 2.594 1.00 78.75 157 ILE A O 1
ATOM 1253 N N . ILE A 1 158 ? 9.421 -14.208 1.627 1.00 80.38 158 ILE A N 1
ATOM 1254 C CA . ILE A 1 158 ? 10.372 -14.618 2.672 1.00 80.38 158 ILE A CA 1
ATOM 1255 C C . ILE A 1 158 ? 9.969 -14.054 4.040 1.00 80.38 158 ILE A C 1
ATOM 1257 O O . ILE A 1 158 ? 9.896 -14.802 5.011 1.00 80.38 158 ILE A O 1
ATOM 1261 N N . ILE A 1 159 ? 9.650 -12.757 4.122 1.00 75.38 159 ILE A N 1
ATOM 1262 C CA . ILE A 1 159 ? 9.183 -12.135 5.371 1.00 75.38 159 ILE A CA 1
ATOM 1263 C C . ILE A 1 159 ? 7.849 -12.741 5.819 1.00 75.38 159 ILE A C 1
ATOM 1265 O O . ILE A 1 159 ? 7.646 -12.918 7.013 1.00 75.38 159 ILE A O 1
ATOM 1269 N N . GLY A 1 160 ? 6.949 -13.076 4.890 1.00 74.06 160 GLY A N 1
ATOM 1270 C CA . GLY A 1 160 ? 5.673 -13.712 5.211 1.00 74.06 160 GLY A CA 1
ATOM 1271 C C . GLY A 1 160 ? 5.827 -15.110 5.799 1.00 74.06 160 GLY A C 1
ATOM 1272 O O . GLY A 1 160 ? 5.157 -15.432 6.774 1.00 74.06 160 GLY A O 1
ATOM 1273 N N . PHE A 1 161 ? 6.756 -15.908 5.272 1.00 76.50 161 PHE A N 1
ATOM 1274 C CA . PHE A 1 161 ? 7.127 -17.174 5.898 1.00 76.50 161 PHE A CA 1
ATOM 1275 C C . PHE A 1 161 ? 7.795 -16.947 7.259 1.00 76.50 161 PHE A C 1
ATOM 1277 O O . PHE A 1 161 ? 7.414 -17.593 8.228 1.00 76.50 161 PHE A O 1
ATOM 1284 N N . ALA A 1 162 ? 8.728 -15.996 7.369 1.00 74.00 162 ALA A N 1
ATOM 1285 C CA . ALA A 1 162 ? 9.404 -15.684 8.630 1.00 74.00 162 ALA A CA 1
ATOM 1286 C C . ALA A 1 162 ? 8.434 -15.230 9.741 1.00 74.00 162 ALA A C 1
ATOM 1288 O O . ALA A 1 162 ? 8.608 -15.629 10.889 1.00 74.00 162 ALA A O 1
ATOM 1289 N N . ASP A 1 163 ? 7.392 -14.465 9.399 1.00 71.12 163 ASP A N 1
ATOM 1290 C CA . ASP A 1 163 ? 6.317 -14.041 10.314 1.00 71.12 163 ASP A CA 1
ATOM 1291 C C . ASP A 1 163 ? 5.547 -15.246 10.889 1.00 71.12 163 ASP A C 1
ATOM 1293 O O . ASP A 1 163 ? 5.142 -15.232 12.048 1.00 71.12 163 ASP A O 1
ATOM 1297 N N . GLY A 1 164 ? 5.406 -16.328 10.111 1.00 69.62 164 GLY A N 1
ATOM 1298 C CA . GLY A 1 164 ? 4.795 -17.583 10.561 1.00 69.62 164 GLY A CA 1
ATOM 1299 C C . GLY A 1 164 ? 5.682 -18.426 11.488 1.00 69.62 164 GLY A C 1
ATOM 1300 O O . GLY A 1 164 ? 5.157 -19.172 12.310 1.00 69.62 164 GLY A O 1
ATOM 1301 N N . PHE A 1 165 ? 7.011 -18.304 11.387 1.00 70.31 165 PHE A N 1
ATOM 1302 C CA . PHE A 1 165 ? 7.967 -19.054 12.219 1.00 70.31 165 PHE A CA 1
ATOM 1303 C C . PHE A 1 165 ? 8.410 -18.299 13.484 1.00 70.31 165 PHE A C 1
ATOM 1305 O O . PHE A 1 165 ? 8.842 -18.931 14.447 1.00 70.31 165 PHE A O 1
ATOM 1312 N N . LEU A 1 166 ? 8.319 -16.964 13.505 1.00 70.06 166 LEU A N 1
ATOM 1313 C CA . LEU A 1 166 ? 8.822 -16.121 14.593 1.00 70.06 166 LEU A CA 1
ATOM 1314 C C . LEU A 1 166 ? 7.682 -15.331 15.265 1.00 70.06 166 LEU A C 1
ATOM 1316 O O . LEU A 1 166 ? 7.441 -14.180 14.902 1.00 70.06 166 LEU A O 1
ATOM 1320 N N . PRO A 1 167 ? 7.036 -15.867 16.321 1.00 66.44 167 PRO A N 1
ATOM 1321 C CA . PRO A 1 167 ? 5.937 -15.180 17.015 1.00 66.44 167 PRO A CA 1
ATOM 1322 C C . PRO A 1 167 ? 6.368 -13.886 17.734 1.00 66.44 167 PRO A C 1
ATOM 1324 O O . PRO A 1 167 ? 5.526 -13.076 18.117 1.00 66.44 167 PRO A O 1
ATOM 1327 N N . TRP A 1 168 ? 7.677 -13.667 17.913 1.00 66.31 168 TRP A N 1
ATOM 1328 C CA . TRP A 1 168 ? 8.237 -12.435 18.482 1.00 66.31 168 TRP A CA 1
ATOM 1329 C C . TRP A 1 168 ? 8.332 -11.280 17.466 1.00 66.31 168 TRP A C 1
ATOM 1331 O O . TRP A 1 168 ? 8.415 -10.114 17.859 1.00 66.31 168 TRP A O 1
ATOM 1341 N N . MET A 1 169 ? 8.266 -11.562 16.158 1.00 63.12 169 MET A N 1
ATOM 1342 C CA . MET A 1 169 ? 8.239 -10.529 15.119 1.00 63.12 169 MET A CA 1
ATOM 1343 C C . MET A 1 169 ? 6.850 -9.891 15.037 1.00 63.12 169 MET A C 1
ATOM 1345 O O . MET A 1 169 ? 6.051 -10.143 14.148 1.00 63.12 169 MET A O 1
ATOM 1349 N N . GLY A 1 170 ? 6.547 -8.995 15.973 1.00 64.00 170 GLY A N 1
ATOM 1350 C CA . GLY A 1 170 ? 5.332 -8.196 15.886 1.00 64.00 170 GLY A CA 1
ATOM 1351 C C . GLY A 1 170 ? 5.321 -7.324 14.622 1.00 64.00 170 GLY A C 1
ATOM 1352 O O . GLY A 1 170 ? 6.320 -6.695 14.270 1.00 64.00 170 GLY A O 1
ATOM 1353 N N . ARG A 1 171 ? 4.151 -7.172 13.987 1.00 64.50 171 ARG A N 1
ATOM 1354 C CA . ARG A 1 171 ? 3.936 -6.324 12.790 1.00 64.50 171 ARG A CA 1
ATOM 1355 C C . ARG A 1 171 ? 4.536 -4.914 12.901 1.00 64.50 171 ARG A C 1
ATOM 1357 O O . ARG A 1 171 ? 4.981 -4.343 11.909 1.00 64.50 171 ARG A O 1
ATOM 1364 N N . ARG A 1 172 ? 4.524 -4.334 14.107 1.00 65.19 172 ARG A N 1
ATOM 1365 C CA . ARG A 1 172 ? 5.100 -3.009 14.391 1.00 65.19 172 ARG A CA 1
ATOM 1366 C C . ARG A 1 172 ? 6.628 -3.025 14.351 1.00 65.19 172 ARG A C 1
ATOM 1368 O O . ARG A 1 172 ? 7.210 -2.099 13.804 1.00 65.19 172 ARG A O 1
ATOM 1375 N N . PHE A 1 173 ? 7.257 -4.074 14.876 1.00 68.75 173 PHE A N 1
ATOM 1376 C CA . PHE A 1 173 ? 8.709 -4.223 14.894 1.00 68.75 173 PHE A CA 1
ATOM 1377 C C . PHE A 1 173 ? 9.268 -4.341 13.474 1.00 68.75 173 PHE A C 1
ATOM 1379 O O . PHE A 1 173 ? 10.154 -3.580 13.108 1.00 68.75 173 PHE A O 1
ATOM 1386 N N . VAL A 1 174 ? 8.667 -5.188 12.630 1.00 71.31 174 VAL A N 1
ATOM 1387 C CA . VAL A 1 174 ? 9.072 -5.344 11.219 1.00 71.31 174 VAL A CA 1
ATOM 1388 C C . VAL A 1 174 ? 8.978 -4.020 10.456 1.00 71.31 174 VAL A C 1
ATOM 1390 O O . VAL A 1 174 ? 9.887 -3.653 9.709 1.00 71.31 174 VAL A O 1
ATOM 1393 N N . LEU A 1 175 ? 7.900 -3.261 10.680 1.00 69.12 175 LEU A N 1
ATOM 1394 C CA . LEU A 1 175 ? 7.735 -1.941 10.077 1.00 69.12 175 LEU A CA 1
ATOM 1395 C C . LEU A 1 175 ? 8.793 -0.955 10.584 1.00 69.12 175 LEU A C 1
ATOM 1397 O O . LEU A 1 175 ? 9.466 -0.352 9.757 1.00 69.12 175 LEU A O 1
ATOM 1401 N N . LEU A 1 176 ? 9.003 -0.827 11.898 1.00 71.44 176 LEU A N 1
ATOM 1402 C CA . LEU A 1 176 ? 10.012 0.092 12.436 1.00 71.44 176 LEU A CA 1
ATOM 1403 C C . LEU A 1 176 ? 11.432 -0.257 11.973 1.00 71.44 176 LEU A C 1
ATOM 1405 O O . LEU A 1 176 ? 12.170 0.640 11.575 1.00 71.44 176 LEU A O 1
ATOM 1409 N N . VAL A 1 177 ? 11.802 -1.540 11.973 1.00 75.56 177 VAL A N 1
ATOM 1410 C CA . VAL A 1 177 ? 13.128 -2.000 11.533 1.00 75.56 177 VAL A CA 1
ATOM 1411 C C . VAL A 1 177 ? 13.339 -1.716 10.048 1.00 75.56 177 VAL A C 1
ATOM 1413 O O . VAL A 1 177 ? 14.375 -1.171 9.678 1.00 75.56 177 VAL A O 1
ATOM 1416 N N . SER A 1 178 ? 12.354 -2.014 9.193 1.00 71.00 178 SER A N 1
ATOM 1417 C CA . SER A 1 178 ? 12.477 -1.753 7.750 1.00 71.00 178 SER A CA 1
ATOM 1418 C C . SER A 1 178 ? 12.624 -0.261 7.426 1.00 71.00 178 SER A C 1
ATOM 1420 O O . SER A 1 178 ? 13.443 0.108 6.587 1.00 71.00 178 SER A O 1
ATOM 1422 N N . GLN A 1 179 ? 11.882 0.603 8.125 1.00 70.69 179 GLN A N 1
ATOM 1423 C CA . GLN A 1 179 ? 11.967 2.056 7.960 1.00 70.69 179 GLN A CA 1
ATOM 1424 C C . GLN A 1 179 ? 13.293 2.597 8.502 1.00 70.69 179 GLN A C 1
ATOM 1426 O O . GLN A 1 179 ? 13.924 3.427 7.854 1.00 70.69 179 GLN A O 1
ATOM 1431 N N . GLY A 1 180 ? 13.753 2.092 9.652 1.00 75.38 180 GLY A N 1
ATOM 1432 C CA . GLY A 1 180 ? 15.053 2.447 10.219 1.00 75.38 180 GLY A CA 1
ATOM 1433 C C . GLY A 1 180 ? 16.212 2.072 9.296 1.00 75.38 180 GLY A C 1
ATOM 1434 O O . GLY A 1 180 ? 17.111 2.880 9.082 1.00 75.38 180 GLY A O 1
ATOM 1435 N N . LEU A 1 181 ? 16.155 0.888 8.680 1.00 79.31 181 LEU A N 1
ATOM 1436 C CA . LEU A 1 181 ? 17.159 0.433 7.719 1.00 79.31 181 LEU A CA 1
ATOM 1437 C C . LEU A 1 181 ? 17.142 1.267 6.431 1.00 79.31 181 LEU A C 1
ATOM 1439 O O . LEU A 1 181 ? 18.206 1.636 5.941 1.00 79.31 181 LEU A O 1
ATOM 1443 N N . ALA A 1 182 ? 15.962 1.627 5.915 1.00 69.62 182 ALA A N 1
ATOM 1444 C CA . ALA A 1 182 ? 15.837 2.503 4.749 1.00 69.62 182 ALA A CA 1
ATOM 1445 C C . ALA A 1 182 ? 16.404 3.908 5.017 1.00 69.62 182 ALA A C 1
ATOM 1447 O O . ALA A 1 182 ? 17.203 4.413 4.230 1.00 69.62 182 ALA A O 1
ATOM 1448 N N . VAL A 1 183 ? 16.054 4.518 6.155 1.00 75.69 183 VAL A N 1
ATOM 1449 C CA . VAL A 1 183 ? 16.609 5.816 6.574 1.00 75.69 183 VAL A CA 1
ATOM 1450 C C . VAL A 1 183 ? 18.122 5.724 6.767 1.00 75.69 183 VAL A C 1
ATOM 1452 O O . VAL A 1 183 ? 18.839 6.620 6.333 1.00 75.69 183 VAL A O 1
ATOM 1455 N N . GLY A 1 184 ? 18.622 4.634 7.357 1.00 77.50 184 GLY A N 1
ATOM 1456 C CA . GLY A 1 184 ? 20.055 4.382 7.500 1.00 77.50 184 GLY A CA 1
ATOM 1457 C C . GLY A 1 184 ? 20.774 4.260 6.155 1.00 77.50 184 GLY A C 1
ATOM 1458 O O . GLY A 1 184 ? 21.829 4.860 5.974 1.00 77.50 184 GLY A O 1
ATOM 1459 N N . PHE A 1 185 ? 20.182 3.554 5.190 1.00 76.19 185 PHE A N 1
ATOM 1460 C CA . PHE A 1 185 ? 20.728 3.403 3.841 1.00 76.19 185 PHE A CA 1
ATOM 1461 C C . PHE A 1 185 ? 20.783 4.740 3.091 1.00 76.19 185 PHE A C 1
ATOM 1463 O O . PHE A 1 185 ? 21.841 5.111 2.588 1.00 76.19 185 PHE A O 1
ATOM 1470 N N . PHE A 1 186 ? 19.696 5.520 3.072 1.00 69.00 186 PHE A N 1
ATOM 1471 C CA . PHE A 1 186 ? 19.725 6.853 2.458 1.00 69.00 186 PHE A CA 1
ATOM 1472 C C . PHE A 1 186 ? 20.637 7.818 3.208 1.00 69.00 186 PHE A C 1
ATOM 1474 O O . PHE A 1 186 ? 21.339 8.600 2.575 1.00 69.00 186 PHE A O 1
ATOM 1481 N N . GLY A 1 187 ? 20.684 7.735 4.538 1.00 74.62 187 GLY A N 1
ATOM 1482 C CA . GLY A 1 187 ? 21.639 8.475 5.355 1.00 74.62 187 GLY A CA 1
ATOM 1483 C C . GLY A 1 187 ? 23.082 8.147 4.975 1.00 74.62 187 GLY A C 1
ATOM 1484 O O . GLY A 1 187 ? 23.884 9.062 4.831 1.00 74.62 187 GLY A O 1
ATOM 1485 N N . ALA A 1 188 ? 23.397 6.873 4.727 1.00 74.31 188 ALA A N 1
ATOM 1486 C CA . ALA A 1 188 ? 24.707 6.423 4.263 1.00 74.31 188 ALA A CA 1
ATOM 1487 C C . ALA A 1 188 ? 25.022 6.889 2.831 1.00 74.31 188 ALA A C 1
ATOM 1489 O O . ALA A 1 188 ? 26.150 7.289 2.560 1.00 74.31 188 ALA A O 1
ATOM 1490 N N . VAL A 1 189 ? 24.040 6.898 1.924 1.00 70.19 189 VAL A N 1
ATOM 1491 C CA . VAL A 1 189 ? 24.204 7.413 0.552 1.00 70.19 189 VAL A CA 1
ATOM 1492 C C . VAL A 1 189 ? 24.424 8.927 0.555 1.00 70.19 189 VAL A C 1
ATOM 1494 O O . VAL A 1 189 ? 25.354 9.409 -0.085 1.00 70.19 189 VAL A O 1
ATOM 1497 N N . ILE A 1 190 ? 23.629 9.682 1.319 1.00 69.62 190 ILE A N 1
ATOM 1498 C CA . ILE A 1 190 ? 23.819 11.127 1.510 1.00 69.62 190 ILE A CA 1
ATOM 1499 C C . ILE A 1 190 ? 25.183 11.383 2.147 1.00 69.62 190 ILE A C 1
ATOM 1501 O O . ILE A 1 190 ? 25.921 12.231 1.669 1.00 69.62 190 ILE A O 1
ATOM 1505 N N . ALA A 1 191 ? 25.554 10.619 3.173 1.00 67.25 191 ALA A N 1
ATOM 1506 C CA . ALA A 1 191 ? 26.866 10.671 3.802 1.00 67.25 191 ALA A CA 1
ATOM 1507 C C . ALA A 1 191 ? 28.007 10.389 2.819 1.00 67.25 191 ALA A C 1
ATOM 1509 O O . ALA A 1 191 ? 29.020 11.073 2.868 1.00 67.25 191 ALA A O 1
ATOM 1510 N N . PHE A 1 192 ? 27.854 9.420 1.918 1.00 67.88 192 PHE A N 1
ATOM 1511 C CA . PHE A 1 192 ? 28.835 9.090 0.886 1.00 67.88 192 PHE A CA 1
ATOM 1512 C C . PHE A 1 192 ? 28.968 10.215 -0.149 1.00 67.88 192 PHE A C 1
ATOM 1514 O O . PHE A 1 192 ? 30.083 10.626 -0.466 1.00 67.88 192 PHE A O 1
ATOM 1521 N N . LEU A 1 193 ? 27.845 10.794 -0.588 1.00 65.69 193 LEU A N 1
ATOM 1522 C CA . LEU A 1 193 ? 27.818 11.981 -1.449 1.00 65.69 193 LEU A CA 1
ATOM 1523 C C . LEU A 1 193 ? 28.448 13.201 -0.758 1.00 65.69 193 LEU A C 1
ATOM 1525 O O . LEU A 1 193 ? 29.197 13.951 -1.378 1.00 65.69 193 LEU A O 1
ATOM 1529 N N . TYR A 1 194 ? 28.210 13.367 0.545 1.00 60.47 194 TYR A N 1
ATOM 1530 C CA . TYR A 1 194 ? 28.780 14.444 1.355 1.00 60.47 194 TYR A CA 1
ATOM 1531 C C . TYR A 1 194 ? 30.235 14.182 1.766 1.00 60.47 194 TYR A C 1
ATOM 1533 O O . TYR A 1 194 ? 30.952 15.121 2.084 1.00 60.47 194 TYR A O 1
ATOM 1541 N N . MET A 1 195 ? 30.716 12.935 1.746 1.00 58.28 195 MET A N 1
ATOM 1542 C CA . MET A 1 195 ? 32.125 12.574 1.974 1.00 58.28 195 MET A CA 1
ATOM 1543 C C . MET A 1 195 ? 33.019 12.815 0.758 1.00 58.28 195 MET A C 1
ATOM 1545 O O . MET A 1 195 ? 34.238 12.837 0.916 1.00 58.28 195 MET A O 1
ATOM 1549 N N . GLY A 1 196 ? 32.437 13.182 -0.388 1.00 55.44 196 GLY A N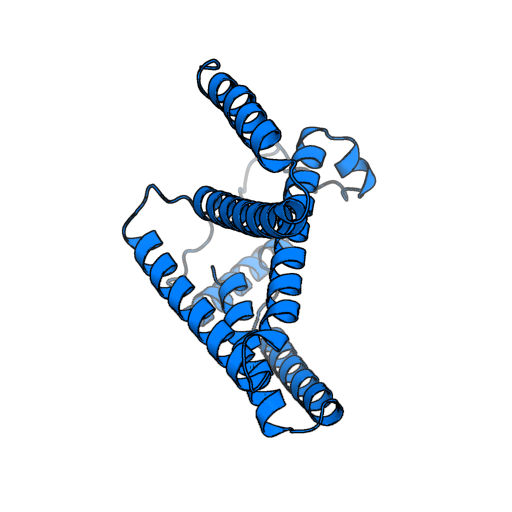 1
ATOM 1550 C CA . GLY A 1 196 ? 33.107 14.054 -1.359 1.00 55.44 196 GLY A CA 1
ATOM 1551 C C . GLY A 1 196 ? 33.525 15.421 -0.773 1.00 55.44 196 GLY A C 1
ATOM 1552 O O . GLY A 1 196 ? 34.281 16.150 -1.405 1.00 55.44 196 GLY A O 1
ATOM 1553 N N . ALA A 1 197 ? 33.091 15.751 0.453 1.00 58.28 197 ALA A N 1
ATOM 1554 C CA . ALA A 1 197 ? 33.456 16.910 1.268 1.00 58.28 197 ALA A CA 1
ATOM 1555 C C . ALA A 1 197 ? 33.518 16.573 2.794 1.00 58.28 197 ALA A C 1
ATOM 1557 O O . ALA A 1 197 ? 32.775 17.099 3.616 1.00 58.28 197 ALA A O 1
ATOM 1558 N N . LYS A 1 198 ? 34.457 15.702 3.196 1.00 47.12 198 LYS A N 1
ATOM 1559 C CA . LYS A 1 198 ? 35.199 15.690 4.493 1.00 47.12 198 LYS A CA 1
ATOM 1560 C C . LYS A 1 198 ? 34.504 15.587 5.882 1.00 47.12 198 LYS A C 1
ATOM 1562 O O . LYS A 1 198 ? 35.234 15.408 6.850 1.00 47.12 198 LYS A O 1
ATOM 1567 N N . VAL A 1 199 ? 33.183 15.656 6.074 1.00 52.91 199 VAL A N 1
ATOM 1568 C CA . VAL A 1 199 ? 32.618 15.911 7.438 1.00 52.91 199 VAL A CA 1
ATOM 1569 C C . VAL A 1 199 ? 32.127 14.673 8.232 1.00 52.91 199 VAL A C 1
ATOM 1571 O O . VAL A 1 199 ? 31.922 14.760 9.446 1.00 52.91 199 VAL A O 1
ATOM 1574 N N . LEU A 1 200 ? 31.986 13.488 7.622 1.00 54.56 200 LEU A N 1
ATOM 1575 C CA . LEU A 1 200 ? 31.302 12.347 8.268 1.00 54.56 200 LEU A CA 1
ATOM 1576 C C . LEU A 1 200 ? 31.987 11.786 9.529 1.00 54.56 200 LEU A C 1
ATOM 1578 O O . LEU A 1 200 ? 31.304 11.256 10.405 1.00 54.56 200 LEU A O 1
ATOM 1582 N N . PHE A 1 201 ? 33.305 11.931 9.676 1.00 53.16 201 PHE A N 1
ATOM 1583 C CA . PHE A 1 201 ? 34.013 11.337 10.816 1.00 53.16 201 PHE A CA 1
ATOM 1584 C C . PHE A 1 201 ? 33.553 11.916 12.173 1.00 53.16 201 PHE A C 1
ATOM 1586 O O . PHE A 1 201 ? 33.461 11.190 13.159 1.00 53.16 201 PHE A O 1
ATOM 1593 N N . SER A 1 202 ? 33.149 13.193 12.216 1.00 53.31 202 SER A N 1
ATOM 1594 C CA . SER A 1 202 ? 32.682 13.846 13.454 1.00 53.31 202 SER A CA 1
ATOM 1595 C C . SER A 1 202 ? 31.217 13.567 13.809 1.00 53.31 202 SER A C 1
ATOM 1597 O O . SER A 1 202 ? 30.847 13.604 14.986 1.00 53.31 202 SER A O 1
ATOM 1599 N N . PHE A 1 203 ? 30.356 13.294 12.823 1.00 53.81 203 PHE A N 1
ATOM 1600 C CA . PHE A 1 203 ? 28.926 13.069 13.075 1.00 53.81 203 PHE A CA 1
ATOM 1601 C C . PHE A 1 203 ? 28.626 11.637 13.515 1.00 53.81 203 PHE A C 1
ATOM 1603 O O . PHE A 1 203 ? 27.778 11.431 14.384 1.00 53.81 203 PHE A O 1
ATOM 1610 N N . PHE A 1 204 ? 29.362 10.659 12.979 1.00 53.06 204 PHE A N 1
ATOM 1611 C CA . PHE A 1 204 ? 29.208 9.254 13.355 1.00 53.06 204 PHE A CA 1
ATOM 1612 C C . PHE A 1 204 ? 29.557 9.022 14.838 1.00 53.06 204 PHE A C 1
ATOM 1614 O O . PHE A 1 204 ? 28.829 8.331 15.548 1.00 53.06 204 PHE A O 1
ATOM 1621 N N . ILE A 1 205 ? 30.599 9.701 15.336 1.00 58.72 205 ILE A N 1
ATOM 1622 C CA . ILE A 1 205 ? 30.994 9.690 16.755 1.00 58.72 205 ILE A CA 1
ATOM 1623 C C . ILE A 1 205 ? 29.900 10.307 17.644 1.00 58.72 205 ILE A C 1
ATOM 1625 O O . ILE A 1 205 ? 29.538 9.727 18.665 1.00 58.72 205 ILE A O 1
ATOM 1629 N N . ASN A 1 206 ? 29.304 11.435 17.240 1.00 51.41 206 ASN A N 1
ATOM 1630 C CA . ASN A 1 206 ? 28.262 12.105 18.029 1.00 51.41 206 ASN A CA 1
ATOM 1631 C C . ASN A 1 206 ? 26.922 11.350 18.057 1.00 51.41 206 ASN A C 1
ATOM 1633 O O . ASN A 1 206 ? 26.226 11.371 19.072 1.00 51.41 206 ASN A O 1
ATOM 1637 N N . PHE A 1 207 ? 26.545 10.673 16.971 1.00 52.12 207 PHE A N 1
ATOM 1638 C CA . PHE A 1 207 ? 25.286 9.925 16.903 1.00 52.12 207 PHE A CA 1
ATOM 1639 C C . PHE A 1 207 ? 25.315 8.655 17.769 1.00 52.12 207 PHE A C 1
ATOM 1641 O O . PHE A 1 207 ? 24.332 8.351 18.451 1.00 52.12 207 PHE A O 1
ATOM 1648 N N . ILE A 1 208 ? 26.458 7.959 17.815 1.00 52.22 208 ILE A N 1
ATOM 1649 C CA . ILE A 1 208 ? 26.654 6.773 18.662 1.00 52.22 208 ILE A CA 1
ATOM 1650 C C . ILE A 1 208 ? 26.691 7.161 20.148 1.00 52.22 208 ILE A C 1
ATOM 1652 O O . ILE A 1 208 ? 26.001 6.539 20.954 1.00 52.22 208 ILE A O 1
ATOM 1656 N N . LEU A 1 209 ? 27.398 8.238 20.509 1.00 53.66 209 LEU A N 1
ATOM 1657 C CA . LEU A 1 209 ? 27.492 8.707 21.900 1.00 53.66 209 LEU A CA 1
ATOM 1658 C C . LEU A 1 209 ? 26.158 9.206 22.481 1.00 53.66 209 LEU A C 1
ATOM 1660 O O . LEU A 1 209 ? 25.950 9.109 23.688 1.00 53.66 209 LEU A O 1
ATOM 1664 N N . ARG A 1 210 ? 25.241 9.720 21.649 1.00 44.50 210 ARG A N 1
ATOM 1665 C CA . ARG A 1 210 ? 23.976 10.317 22.117 1.00 44.50 210 ARG A CA 1
ATOM 1666 C C . ARG A 1 210 ? 22.789 9.348 22.131 1.00 44.50 210 ARG A C 1
ATOM 1668 O O . ARG A 1 210 ? 21.847 9.567 22.886 1.00 44.50 210 ARG A O 1
ATOM 1675 N N . THR A 1 211 ? 22.834 8.283 21.328 1.00 44.78 211 THR A N 1
ATOM 1676 C CA . THR A 1 211 ? 21.707 7.343 21.160 1.00 44.78 211 THR A CA 1
ATOM 1677 C C . THR A 1 211 ? 21.810 6.122 22.083 1.00 44.78 211 THR A C 1
ATOM 1679 O O . THR A 1 211 ? 20.787 5.575 22.486 1.00 44.78 211 THR A O 1
ATOM 1682 N N . PHE A 1 212 ? 23.020 5.716 22.485 1.00 44.50 212 PHE A N 1
ATOM 1683 C CA . PHE A 1 212 ? 23.228 4.530 23.329 1.00 44.50 212 PHE A CA 1
ATOM 1684 C C . PHE A 1 212 ? 22.818 4.673 24.814 1.00 44.50 212 PHE A C 1
ATOM 1686 O O . PHE A 1 212 ? 22.261 3.715 25.350 1.00 44.50 212 PHE A O 1
ATOM 1693 N N . PRO A 1 213 ? 23.009 5.817 25.508 1.00 43.06 213 PRO A N 1
ATOM 1694 C CA . PRO A 1 213 ? 22.659 5.902 26.930 1.00 43.06 213 PRO A CA 1
ATOM 1695 C C . PRO A 1 213 ? 21.165 6.163 27.210 1.00 43.06 213 PRO A C 1
ATOM 1697 O O . PRO A 1 213 ? 20.720 5.944 28.332 1.00 43.06 213 PRO A O 1
ATOM 1700 N N . ALA A 1 214 ? 20.362 6.576 26.220 1.00 45.00 214 ALA A N 1
ATOM 1701 C CA . ALA 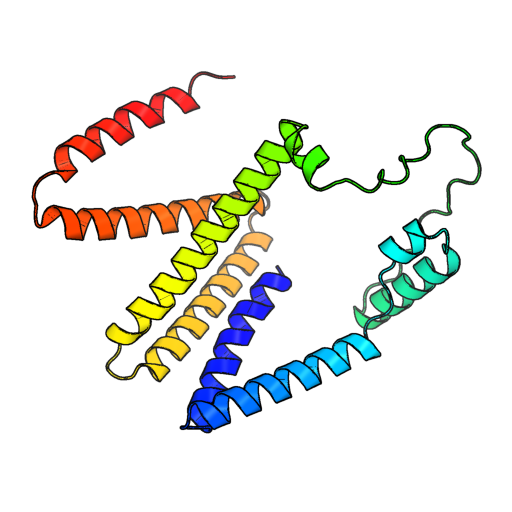A 1 214 ? 18.939 6.890 26.427 1.00 45.00 214 ALA A CA 1
ATOM 1702 C C . ALA A 1 214 ? 18.014 5.655 26.452 1.00 45.00 214 ALA A C 1
ATOM 1704 O O . ALA A 1 214 ? 16.877 5.757 26.899 1.00 45.00 214 ALA A O 1
ATOM 1705 N N . PHE A 1 215 ? 18.487 4.492 25.989 1.00 44.97 215 PHE A N 1
ATOM 1706 C CA . PHE A 1 215 ? 17.700 3.248 25.957 1.00 44.97 215 PHE A CA 1
ATOM 1707 C C . PHE A 1 215 ? 17.981 2.307 27.144 1.00 44.97 215 PHE A C 1
ATOM 1709 O O . PHE A 1 215 ? 17.283 1.311 27.305 1.00 44.97 215 PHE A O 1
ATOM 1716 N N . LEU A 1 216 ? 18.992 2.614 27.970 1.00 42.31 216 LEU A N 1
ATOM 1717 C CA . LEU A 1 216 ? 19.458 1.758 29.074 1.00 42.31 216 LEU A CA 1
ATOM 1718 C C . LEU A 1 216 ? 19.067 2.255 30.478 1.00 42.31 216 LEU A C 1
ATOM 1720 O O . LEU A 1 216 ? 19.215 1.507 31.438 1.00 42.31 216 LEU A O 1
ATOM 1724 N N . PHE A 1 217 ? 18.531 3.474 30.611 1.00 44.91 217 PHE A N 1
ATOM 1725 C CA . PHE A 1 217 ? 18.105 4.050 31.895 1.00 44.91 217 PHE A CA 1
ATOM 1726 C C . PHE A 1 217 ? 16.689 4.627 31.821 1.00 44.91 217 PHE A C 1
ATOM 1728 O O . PHE A 1 217 ? 16.495 5.833 31.922 1.00 44.91 217 PHE A O 1
ATOM 1735 N N . GLN A 1 218 ? 15.699 3.759 31.630 1.00 34.66 218 GLN A N 1
ATOM 1736 C CA . GLN A 1 218 ? 14.331 3.963 32.118 1.00 34.66 218 GLN A CA 1
ATOM 1737 C C . GLN A 1 218 ? 13.617 2.606 32.086 1.00 34.66 218 GLN A C 1
ATOM 1739 O O . GLN A 1 218 ? 12.934 2.254 31.123 1.00 34.66 218 GLN A O 1
ATOM 1744 N N . GLY A 1 219 ? 13.900 1.814 33.125 1.00 40.88 219 GLY A N 1
ATOM 1745 C CA . GLY A 1 219 ? 12.921 0.888 33.690 1.00 40.88 219 GLY A CA 1
ATOM 1746 C C . GLY A 1 219 ? 11.907 1.646 34.537 1.00 40.88 219 GLY A C 1
ATOM 1747 O O . GLY A 1 219 ? 12.210 2.806 34.909 1.00 40.88 219 GLY A O 1
#

Sequence (219 aa):
MFVSSLQANGRIMLTLVCLFAGEWRLSSYLSAAIACIKLCIVLFILPESHIWLKKKGRFAESEESRKRVAYLAGVEFEPAPPPPEDRGETPKEPEKSLNILDVFKEPHLRRNLLVLWMMWFVTGMTAYLTDLCGGDMTKNFWIGQFLSGILLSAVRIIIGFADGFLPWMGRRFVLLVSQGLAVGFFGAVIAFLYMGAKVLFSFFINFILRTFPAFLFQG